Protein AF-A0A7S3A8X0-F1 (afdb_monomer)

Nearest PDB structures (foldseek):
  5ta0-assembly2_B  TM=8.058E-01  e=1.187E-09  Bacteroides uniformis
  5ta0-assembly3_A  TM=7.937E-01  e=1.582E-09  Bacteroides uniformis
  5ta5-assembly3_B-2  TM=7.973E-01  e=7.467E-09  Bacteroides uniformis
  5ta5-assembly3_A  TM=8.006E-01  e=1.984E-08  Bacteroides uniformis
  4aw7-assembly1_A  TM=7.217E-01  e=7.411E-07  Phocaeicola plebeius

InterPro domains:
  IPR017853 Glycoside hydrolase superfamily [SSF51445] (141-270)

Secondary structure (DSSP, 8-state):
----------------------PPPP---SSS---BTTB-S--HHHHSEESB-S---GGGHHHHHIIIIIS--EEEEES--GGG-TT-S--HHHHHHHHHHHHHHHHHHT--HHHHHHEEEEEEEEEEGGG-----S-HHHHHHHHHHHHHHHHHS--SSSSSPPPSEEEEEESTTTSGGGT-SSTT--HHHHHHHHHHHHHHHHHHHHHH-TTSEEEEEEEE---TTHHHHHHHIIIIIHHHHHHHHHS--SEEEEE--S--HHHHHHHHHHHHHHHHHH-

Radius of gyration: 27.76 Å; Cα contacts (8 Å, |Δi|>4): 442; chains: 1; bounding box: 112×49×67 Å

Mean predicted aligned error: 8.07 Å

Structure (mmCIF, N/CA/C/O backbone):
data_AF-A0A7S3A8X0-F1
#
_entry.id   AF-A0A7S3A8X0-F1
#
loop_
_atom_site.group_PDB
_atom_site.id
_atom_site.type_symbol
_atom_site.label_atom_id
_atom_site.label_alt_id
_atom_site.label_comp_id
_atom_site.label_asym_id
_atom_site.label_entity_id
_atom_site.label_seq_id
_atom_site.pdbx_PDB_ins_code
_atom_site.Cartn_x
_atom_site.Cartn_y
_atom_site.Cartn_z
_atom_site.occupancy
_atom_site.B_iso_or_equiv
_atom_site.auth_seq_id
_atom_site.auth_comp_id
_atom_site.auth_asym_id
_atom_site.auth_atom_id
_atom_site.pdbx_PDB_model_num
ATOM 1 N N . MET A 1 1 ? 87.754 32.585 -45.359 1.00 44.81 1 MET A N 1
ATOM 2 C CA . MET A 1 1 ? 86.359 33.071 -45.408 1.00 44.81 1 MET A CA 1
ATOM 3 C C . MET A 1 1 ? 85.448 31.856 -45.415 1.00 44.81 1 MET A C 1
ATOM 5 O O . MET A 1 1 ? 85.282 31.233 -46.450 1.00 44.81 1 MET A O 1
ATOM 9 N N . SER A 1 2 ? 84.952 31.467 -44.244 1.00 38.94 2 SER A N 1
ATOM 10 C CA . SER A 1 2 ? 84.063 30.319 -44.049 1.00 38.94 2 SER A CA 1
ATOM 11 C C . SER A 1 2 ? 82.891 30.788 -43.194 1.00 38.94 2 SER A C 1
ATOM 13 O O . SER A 1 2 ? 83.066 31.095 -42.017 1.00 38.94 2 SER A O 1
ATOM 15 N N . TRP A 1 3 ? 81.722 30.905 -43.814 1.00 43.28 3 TRP A N 1
ATOM 16 C CA . TRP A 1 3 ? 80.446 31.150 -43.152 1.00 43.28 3 TRP A CA 1
ATOM 17 C C . TRP A 1 3 ? 79.768 29.790 -42.973 1.00 43.28 3 TRP A C 1
ATOM 19 O O . TRP A 1 3 ? 79.384 29.163 -43.957 1.00 43.28 3 TRP A O 1
ATOM 29 N N . LEU A 1 4 ? 79.650 29.319 -41.733 1.00 41.84 4 LEU A N 1
ATOM 30 C CA . LEU A 1 4 ? 78.795 28.189 -41.374 1.00 41.84 4 LEU A CA 1
ATOM 31 C C . LEU A 1 4 ? 77.737 28.718 -40.410 1.00 41.84 4 LEU A C 1
ATOM 33 O O . LEU A 1 4 ? 78.033 29.083 -39.274 1.00 41.84 4 LEU A O 1
ATOM 37 N N . GLY A 1 5 ? 76.516 28.832 -40.931 1.00 41.44 5 GLY A N 1
ATOM 38 C CA . GLY A 1 5 ? 75.337 29.262 -40.196 1.00 41.44 5 GLY A CA 1
ATOM 39 C C . GLY A 1 5 ? 74.914 28.207 -39.180 1.00 41.44 5 GLY A C 1
ATOM 40 O O . GLY A 1 5 ? 74.716 27.042 -39.521 1.00 41.44 5 GLY A O 1
ATOM 41 N N . SER A 1 6 ? 74.765 28.644 -37.934 1.00 47.22 6 SER A N 1
ATOM 42 C CA . SER A 1 6 ? 74.220 27.850 -36.841 1.00 47.22 6 SER A CA 1
ATOM 43 C C . SER A 1 6 ? 72.694 27.930 -36.898 1.00 47.22 6 SER A C 1
ATOM 45 O O . SER A 1 6 ? 72.114 28.986 -36.648 1.00 47.22 6 SER A O 1
ATOM 47 N N . TRP A 1 7 ? 72.039 26.835 -37.282 1.00 44.19 7 TRP A N 1
ATOM 48 C CA . TRP A 1 7 ? 70.584 26.710 -37.219 1.00 44.19 7 TRP A CA 1
ATOM 49 C C . TRP A 1 7 ? 70.197 26.207 -35.827 1.00 44.19 7 TRP A C 1
ATOM 51 O O . TRP A 1 7 ? 70.370 25.034 -35.505 1.00 44.19 7 TRP A O 1
ATOM 61 N N . CYS A 1 8 ? 69.670 27.108 -34.995 1.00 45.59 8 CYS A N 1
ATOM 62 C CA . CYS A 1 8 ? 68.969 26.757 -33.764 1.00 45.59 8 CYS A CA 1
ATOM 63 C C . CYS A 1 8 ? 67.689 25.986 -34.110 1.00 45.59 8 CYS A C 1
ATOM 65 O O . CYS A 1 8 ? 66.669 26.584 -34.452 1.00 45.59 8 CYS A O 1
ATOM 67 N N . ALA A 1 9 ? 67.723 24.660 -33.999 1.00 47.12 9 ALA A N 1
ATOM 68 C CA . ALA A 1 9 ? 66.512 23.854 -33.960 1.00 47.12 9 ALA A CA 1
ATOM 69 C C . ALA A 1 9 ? 65.888 23.976 -32.560 1.00 47.12 9 ALA A C 1
ATOM 71 O O . ALA A 1 9 ? 66.275 23.277 -31.625 1.00 47.12 9 ALA A O 1
ATOM 72 N N . LEU A 1 10 ? 64.928 24.894 -32.409 1.00 45.38 10 LEU A N 1
ATOM 73 C CA . LEU A 1 10 ? 63.999 24.879 -31.281 1.00 45.38 10 LEU A CA 1
ATOM 74 C C . LEU A 1 10 ? 63.117 23.629 -31.422 1.00 45.38 10 LEU A C 1
ATOM 76 O O . LEU A 1 10 ? 62.173 23.603 -32.210 1.00 45.38 10 LEU A O 1
ATOM 80 N N . ALA A 1 11 ? 63.431 22.582 -30.665 1.00 46.03 11 ALA A N 1
ATOM 81 C CA . ALA A 1 11 ? 62.518 21.470 -30.459 1.00 46.03 11 ALA A CA 1
ATOM 82 C C . ALA A 1 11 ? 61.367 21.961 -29.568 1.00 46.03 11 ALA A C 1
ATOM 84 O O . ALA A 1 11 ? 61.492 22.029 -28.345 1.00 46.03 11 ALA A O 1
ATOM 85 N N . ILE A 1 12 ? 60.249 22.346 -30.186 1.00 50.16 12 ILE A N 1
ATOM 86 C CA . ILE A 1 12 ? 58.984 22.546 -29.478 1.00 50.16 12 ILE A CA 1
ATOM 87 C C . ILE A 1 12 ? 58.537 21.162 -29.009 1.00 50.16 12 ILE A C 1
ATOM 89 O O . ILE A 1 12 ? 58.001 20.365 -29.779 1.00 50.16 12 ILE A O 1
ATOM 93 N N . LEU A 1 13 ? 58.807 20.861 -27.740 1.00 46.75 13 LEU A N 1
ATOM 94 C CA . LEU A 1 13 ? 58.251 19.707 -27.054 1.00 46.75 13 LEU A CA 1
ATOM 95 C C . LEU A 1 13 ? 56.750 19.978 -26.874 1.00 46.75 13 LEU A C 1
ATOM 97 O O . LEU A 1 13 ? 56.324 20.606 -25.906 1.00 46.75 13 LEU A O 1
ATOM 101 N N . ALA A 1 14 ? 55.944 19.565 -27.850 1.00 51.47 14 ALA A N 1
ATOM 102 C CA . ALA A 1 14 ? 54.502 19.506 -27.692 1.00 51.47 14 ALA A CA 1
ATOM 103 C C . ALA A 1 14 ? 54.202 18.427 -26.644 1.00 51.47 14 ALA A C 1
ATOM 105 O O . ALA A 1 14 ? 54.122 17.238 -26.953 1.00 51.47 14 ALA A O 1
ATOM 106 N N . VAL A 1 15 ? 54.080 18.841 -25.383 1.00 48.81 15 VAL A N 1
ATOM 107 C CA . VAL A 1 15 ? 53.452 18.031 -24.342 1.00 48.81 15 VAL A CA 1
ATOM 108 C C . VAL A 1 15 ? 51.990 17.899 -24.748 1.00 48.81 15 VAL A C 1
ATOM 110 O O . VAL A 1 15 ? 51.162 18.763 -24.465 1.00 48.81 15 VAL A O 1
ATOM 113 N N . VAL A 1 16 ? 51.680 16.830 -25.476 1.00 52.09 16 VAL A N 1
ATOM 114 C CA . VAL A 1 16 ? 50.308 16.366 -25.637 1.00 52.09 16 VAL A CA 1
ATOM 115 C C . VAL A 1 16 ? 49.881 15.895 -24.252 1.00 52.09 16 VAL A C 1
ATOM 117 O O . VAL A 1 16 ? 50.188 14.781 -23.832 1.00 52.09 16 VAL A O 1
ATOM 120 N N . LEU A 1 17 ? 49.217 16.780 -23.510 1.00 47.97 17 LEU A N 1
ATOM 121 C CA . LEU A 1 17 ? 48.381 16.401 -22.382 1.00 47.97 17 LEU A CA 1
ATOM 122 C C . LEU A 1 17 ? 47.265 15.517 -22.943 1.00 47.97 17 LEU A C 1
ATOM 124 O O . LEU A 1 17 ? 46.214 15.998 -23.360 1.00 47.97 17 LEU A O 1
ATOM 128 N N . ILE A 1 18 ? 47.522 14.211 -22.992 1.00 51.44 18 ILE A N 1
ATOM 129 C CA . ILE A 1 18 ? 46.473 13.210 -23.114 1.00 51.44 18 ILE A CA 1
ATOM 130 C C . ILE A 1 18 ? 45.711 13.285 -21.794 1.00 51.44 18 ILE A C 1
ATOM 132 O O . ILE A 1 18 ? 46.082 12.659 -20.803 1.00 51.44 18 ILE A O 1
ATOM 136 N N . THR A 1 19 ? 44.665 14.103 -21.751 1.00 54.31 19 THR A N 1
ATOM 137 C CA . THR A 1 19 ? 43.629 13.951 -20.739 1.00 54.31 19 THR A CA 1
ATOM 138 C C . THR A 1 19 ? 42.965 12.613 -21.027 1.00 54.31 19 THR A C 1
ATOM 140 O O . THR A 1 19 ? 42.121 12.517 -21.919 1.00 54.31 19 THR A O 1
ATOM 143 N N . ALA A 1 20 ? 43.389 11.557 -20.333 1.00 59.12 20 ALA A N 1
ATOM 144 C CA . ALA A 1 20 ? 42.599 10.343 -20.262 1.00 59.12 20 ALA A CA 1
ATOM 145 C C . ALA A 1 20 ? 41.231 10.759 -19.708 1.00 59.12 20 ALA A C 1
ATOM 147 O O . ALA A 1 20 ? 41.117 11.132 -18.542 1.00 59.12 20 ALA A O 1
ATOM 148 N N . SER A 1 21 ? 40.196 10.777 -20.550 1.00 63.28 21 SER A N 1
ATOM 149 C CA . SER A 1 21 ? 38.852 10.660 -20.008 1.00 63.28 21 SER A CA 1
ATOM 150 C C . SER A 1 21 ? 38.804 9.256 -19.424 1.00 63.28 21 SER A C 1
ATOM 152 O O . SER A 1 21 ? 38.922 8.297 -20.191 1.00 63.28 21 SER A O 1
ATOM 154 N N . ASP A 1 22 ? 38.683 9.124 -18.105 1.00 69.00 22 ASP A N 1
ATOM 155 C CA . ASP A 1 22 ? 38.291 7.862 -17.479 1.00 69.00 22 ASP A CA 1
ATOM 156 C C . ASP A 1 22 ? 36.893 7.516 -18.005 1.00 69.00 22 ASP A C 1
ATOM 158 O O . ASP A 1 22 ? 35.862 7.895 -17.450 1.00 69.00 22 ASP A O 1
ATOM 162 N N . GLY A 1 23 ? 36.856 6.901 -19.186 1.00 78.62 23 GLY A N 1
ATOM 163 C CA . GLY A 1 23 ? 35.628 6.523 -19.852 1.00 78.62 23 GLY A CA 1
ATOM 164 C C . GLY A 1 23 ? 34.960 5.433 -19.032 1.00 78.62 23 GLY A C 1
ATOM 165 O O . GLY A 1 23 ? 35.587 4.430 -18.692 1.00 7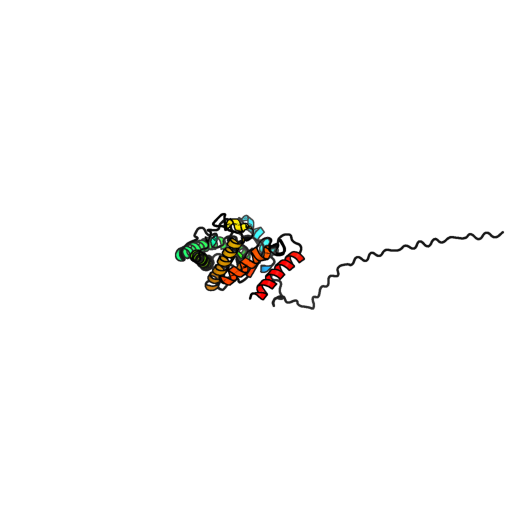8.62 23 GLY A O 1
ATOM 166 N N . ALA A 1 24 ? 33.680 5.612 -18.721 1.00 86.31 24 ALA A N 1
ATOM 167 C CA . ALA A 1 24 ? 32.899 4.556 -18.100 1.00 86.31 24 ALA A CA 1
ATOM 168 C C . ALA A 1 24 ? 32.850 3.342 -19.043 1.00 86.31 24 ALA A C 1
ATOM 170 O O . ALA A 1 24 ? 32.395 3.451 -20.183 1.00 86.31 24 ALA A O 1
ATOM 171 N N . SER A 1 25 ? 33.311 2.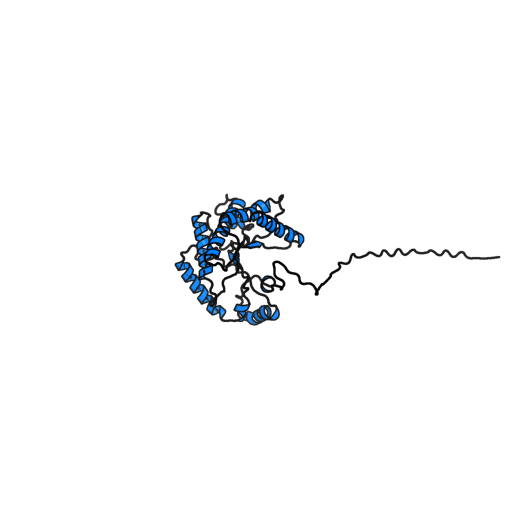177 -18.580 1.00 89.50 25 SER A N 1
ATOM 172 C CA . SER A 1 25 ? 33.169 0.932 -19.335 1.00 89.50 25 SER A CA 1
ATOM 173 C C . SER A 1 25 ? 31.846 0.259 -18.979 1.00 89.50 25 SER A C 1
ATOM 175 O O . SER A 1 25 ? 31.636 -0.107 -17.822 1.00 89.50 25 SER A O 1
ATOM 177 N N . VAL A 1 26 ? 30.981 0.043 -19.968 1.00 92.44 26 VAL A N 1
ATOM 178 C CA . VAL A 1 26 ? 29.768 -0.774 -19.824 1.00 92.44 26 VAL A CA 1
ATOM 179 C C . VAL A 1 26 ? 30.057 -2.166 -20.377 1.00 92.44 26 VAL A C 1
ATOM 181 O O . VAL A 1 26 ? 30.508 -2.303 -21.513 1.00 92.44 26 VAL A O 1
ATOM 184 N N . LYS A 1 27 ? 29.809 -3.203 -19.572 1.00 94.44 27 LYS A N 1
ATOM 185 C CA . LYS A 1 27 ? 29.947 -4.608 -19.975 1.00 94.44 27 LYS A CA 1
ATOM 186 C C . LYS A 1 27 ? 28.573 -5.266 -19.960 1.00 94.44 27 LYS A C 1
ATOM 188 O O . LYS A 1 27 ? 27.878 -5.193 -18.952 1.00 94.44 27 LYS A O 1
ATOM 193 N N . LEU A 1 28 ? 28.207 -5.905 -21.068 1.00 95.38 28 LEU A N 1
ATOM 194 C CA . LEU A 1 28 ? 26.986 -6.697 -21.197 1.00 95.38 28 LEU A CA 1
ATOM 195 C C . LEU A 1 28 ? 27.387 -8.164 -21.346 1.00 95.38 28 LEU A C 1
ATOM 197 O O . LEU A 1 28 ? 28.128 -8.505 -22.266 1.00 95.38 28 LEU A O 1
ATOM 201 N N . ASP A 1 29 ? 26.916 -9.010 -20.435 1.00 95.44 29 ASP A N 1
ATOM 202 C CA . ASP A 1 29 ? 27.127 -10.455 -20.484 1.00 95.44 29 ASP A CA 1
ATOM 203 C C . ASP A 1 29 ? 25.786 -11.159 -20.707 1.00 95.44 29 ASP A C 1
ATOM 205 O O . ASP A 1 29 ? 24.944 -11.212 -19.814 1.00 95.44 29 ASP A O 1
ATOM 209 N N . PHE A 1 30 ? 25.598 -11.687 -21.917 1.00 95.94 30 PHE A N 1
ATOM 210 C CA . PHE A 1 30 ? 24.407 -12.449 -22.303 1.00 95.94 30 PHE A CA 1
ATOM 211 C C . PHE A 1 30 ? 24.561 -13.963 -22.071 1.00 95.94 30 PHE A C 1
ATOM 213 O O . PHE A 1 30 ? 23.607 -14.708 -22.281 1.00 95.94 30 PHE A O 1
ATOM 220 N N . GLY A 1 31 ? 25.753 -14.431 -21.678 1.00 96.81 31 GLY A N 1
ATOM 221 C CA . GLY A 1 31 ? 26.010 -15.834 -21.344 1.00 96.81 31 GLY A CA 1
ATOM 222 C C . GLY A 1 31 ? 25.628 -16.187 -19.905 1.00 96.81 31 GLY A C 1
ATOM 223 O O . GLY A 1 31 ? 25.419 -17.359 -19.592 1.00 96.81 31 GLY A O 1
ATOM 224 N N . SER A 1 32 ? 25.497 -15.176 -19.045 1.00 96.12 32 SER A N 1
ATOM 225 C CA . SER A 1 32 ? 25.094 -15.318 -17.645 1.00 96.12 32 SER A CA 1
ATOM 226 C C . SER A 1 32 ? 23.616 -14.979 -17.432 1.00 96.12 32 SER A C 1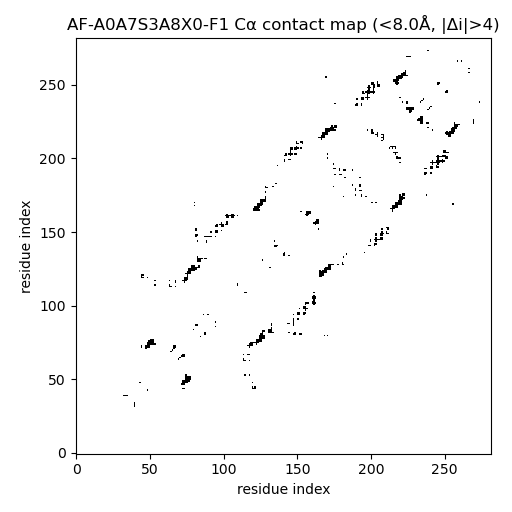
ATOM 228 O O . SER A 1 32 ? 23.046 -14.129 -18.110 1.00 96.12 32 SER A O 1
ATOM 230 N N . THR A 1 33 ? 22.981 -15.625 -16.448 1.00 94.94 33 THR A N 1
ATOM 231 C CA . THR A 1 33 ? 21.617 -15.291 -15.997 1.00 94.94 33 THR A CA 1
ATOM 232 C C . THR A 1 33 ? 21.664 -14.723 -14.583 1.00 94.94 33 THR A C 1
ATOM 234 O O . THR A 1 33 ? 22.179 -15.374 -13.675 1.00 94.94 33 THR A O 1
ATOM 237 N N . LEU A 1 34 ? 21.100 -13.530 -14.385 1.00 94.44 34 LEU A N 1
ATOM 238 C CA . LEU A 1 34 ? 20.941 -12.918 -13.067 1.00 94.44 34 LEU A CA 1
ATOM 239 C C . LEU A 1 34 ? 19.609 -13.348 -12.442 1.00 94.44 34 LEU A C 1
ATOM 241 O O . LEU A 1 34 ? 18.562 -13.253 -13.080 1.00 94.44 34 LEU A O 1
ATOM 245 N N . TYR A 1 35 ? 19.653 -13.779 -11.182 1.00 95.56 35 TYR A N 1
ATOM 246 C CA . TYR A 1 35 ? 18.466 -14.025 -10.367 1.00 95.56 35 TYR A CA 1
ATOM 247 C C . TYR A 1 35 ? 18.404 -13.002 -9.235 1.00 95.56 35 TYR A C 1
ATOM 249 O O . TYR A 1 35 ? 19.384 -12.800 -8.519 1.00 95.56 35 TYR A O 1
ATOM 257 N N . THR A 1 36 ? 17.235 -12.408 -9.025 1.00 92.69 36 THR A N 1
ATOM 258 C CA . THR A 1 36 ? 16.953 -11.525 -7.889 1.00 92.69 36 THR A CA 1
ATOM 259 C C . THR A 1 36 ? 15.731 -12.064 -7.163 1.00 92.69 36 THR A C 1
ATOM 261 O O . THR A 1 36 ? 14.655 -12.171 -7.749 1.00 92.69 36 THR A O 1
ATOM 264 N N . ASN A 1 37 ? 15.892 -12.456 -5.896 1.00 86.62 37 ASN A N 1
ATOM 265 C CA . ASN A 1 37 ? 14.827 -13.069 -5.089 1.00 86.62 37 ASN A CA 1
ATOM 266 C C . ASN A 1 37 ? 14.142 -14.257 -5.791 1.00 86.62 37 ASN A C 1
ATOM 268 O O . ASN A 1 37 ? 12.919 -14.380 -5.801 1.00 86.62 37 ASN A O 1
ATOM 272 N N . GLY A 1 38 ? 14.940 -15.106 -6.448 1.00 92.56 38 GLY A N 1
ATOM 273 C CA . GLY A 1 38 ? 14.455 -16.274 -7.190 1.00 92.56 38 GLY A CA 1
ATOM 274 C C . GLY A 1 38 ? 13.756 -15.963 -8.519 1.00 92.56 38 GLY A C 1
ATOM 275 O O . GLY A 1 38 ? 13.383 -16.896 -9.227 1.00 92.56 38 GLY A O 1
ATOM 276 N N . LYS A 1 39 ? 13.602 -14.688 -8.901 1.00 91.75 39 LYS A N 1
ATOM 277 C CA . LYS A 1 39 ? 13.074 -14.278 -10.208 1.00 91.75 39 LYS A CA 1
ATOM 278 C C . LYS A 1 39 ? 14.215 -13.993 -11.183 1.00 91.75 39 LYS A C 1
ATOM 280 O O . LYS A 1 39 ? 15.209 -13.376 -10.807 1.00 91.75 39 LYS A O 1
ATOM 285 N N . ARG A 1 40 ? 14.045 -14.417 -12.435 1.00 94.38 40 ARG A N 1
ATOM 286 C CA . ARG A 1 40 ? 14.953 -14.093 -13.554 1.00 94.38 40 ARG A CA 1
ATOM 287 C C . ARG A 1 40 ? 14.315 -13.163 -14.588 1.00 94.38 40 ARG A C 1
ATOM 289 O O . ARG A 1 40 ? 15.016 -12.438 -15.281 1.00 94.38 40 ARG A O 1
ATOM 296 N N . ASP A 1 41 ? 12.991 -13.22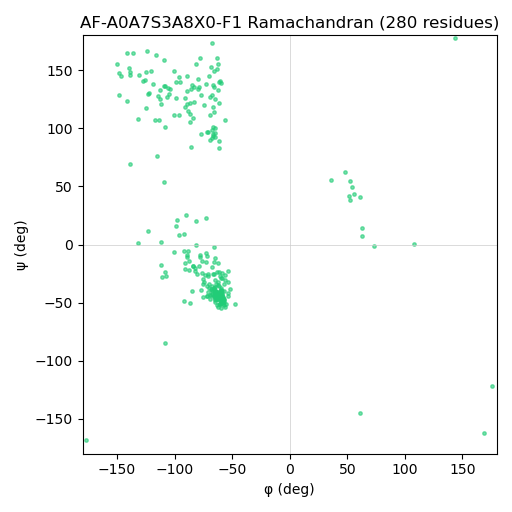8 -14.715 1.00 95.25 41 ASP A N 1
ATOM 297 C CA . ASP A 1 41 ? 12.257 -12.565 -15.786 1.00 95.25 41 ASP A CA 1
ATOM 298 C C . ASP A 1 41 ? 11.859 -11.145 -15.362 1.00 95.25 41 ASP A C 1
ATOM 300 O O . ASP A 1 41 ? 11.538 -10.890 -14.197 1.00 95.25 41 ASP A O 1
ATOM 304 N N . PHE A 1 42 ? 11.871 -10.218 -16.320 1.00 94.12 42 PHE A N 1
ATOM 305 C CA . PHE A 1 42 ? 11.427 -8.845 -16.102 1.00 94.12 42 PHE A CA 1
ATOM 306 C C . PHE A 1 42 ? 9.919 -8.803 -15.827 1.00 94.12 42 PHE A C 1
ATOM 308 O O . PHE A 1 42 ? 9.102 -9.167 -16.674 1.00 94.12 42 PHE A O 1
ATOM 315 N N . ASP A 1 43 ? 9.553 -8.323 -14.641 1.00 92.69 43 ASP A N 1
ATOM 316 C CA . ASP A 1 43 ? 8.166 -8.227 -14.195 1.00 92.69 43 ASP A CA 1
ATOM 317 C C . ASP A 1 43 ? 7.540 -6.912 -14.681 1.00 92.69 43 ASP A C 1
ATOM 319 O O . ASP A 1 43 ? 7.551 -5.883 -13.998 1.00 92.69 43 ASP A O 1
ATOM 323 N N . ARG A 1 44 ? 7.049 -6.934 -15.925 1.00 92.88 44 ARG A N 1
ATOM 324 C CA . ARG A 1 44 ? 6.508 -5.742 -16.586 1.00 92.88 44 ARG A CA 1
ATOM 325 C C . ARG A 1 44 ? 5.316 -5.155 -15.836 1.00 92.88 44 ARG A C 1
ATOM 327 O O . ARG A 1 44 ? 5.224 -3.942 -15.724 1.00 92.88 44 ARG A O 1
ATOM 334 N N . GLU A 1 45 ? 4.428 -5.990 -15.315 1.00 90.44 45 GLU A N 1
ATOM 335 C CA . GLU A 1 45 ? 3.222 -5.537 -14.618 1.00 90.44 45 GLU A CA 1
ATOM 336 C C . GLU A 1 45 ? 3.564 -4.785 -13.320 1.00 90.44 45 GLU A C 1
ATOM 338 O O . GLU A 1 45 ? 2.958 -3.754 -13.008 1.00 90.44 45 GLU A O 1
ATOM 343 N N . ARG A 1 46 ? 4.615 -5.229 -12.621 1.00 90.94 46 ARG A N 1
ATOM 344 C CA . ARG A 1 46 ? 5.134 -4.569 -11.418 1.00 90.94 46 ARG A CA 1
ATOM 345 C C . ARG A 1 46 ? 5.917 -3.281 -11.691 1.00 90.94 46 ARG A C 1
ATOM 347 O O . ARG A 1 46 ? 5.908 -2.392 -10.843 1.00 90.94 46 ARG A O 1
ATOM 354 N N . LEU A 1 47 ? 6.622 -3.184 -12.821 1.00 92.94 47 LEU A N 1
ATOM 355 C CA . LEU A 1 47 ? 7.580 -2.094 -13.087 1.00 92.94 47 LEU A CA 1
ATOM 356 C C . LEU A 1 47 ? 7.117 -1.076 -14.138 1.00 92.94 47 LEU A C 1
ATOM 358 O O . LEU A 1 47 ? 7.584 0.059 -14.135 1.00 92.94 47 LEU A O 1
ATOM 362 N N . VAL A 1 48 ? 6.215 -1.463 -15.038 1.00 94.00 48 VAL A N 1
ATOM 363 C CA . VAL A 1 48 ? 5.693 -0.631 -16.129 1.00 94.00 48 VAL A CA 1
ATOM 364 C C . VAL A 1 48 ? 4.206 -0.399 -15.889 1.00 94.00 48 VAL A C 1
ATOM 366 O O . VAL A 1 48 ? 3.329 -1.009 -16.503 1.00 94.00 48 VAL A O 1
ATOM 369 N N . ASN A 1 49 ? 3.924 0.487 -14.941 1.00 91.94 49 ASN A N 1
ATOM 370 C CA . ASN A 1 49 ? 2.571 0.873 -14.575 1.00 91.94 49 ASN A CA 1
ATOM 371 C C . ASN A 1 49 ? 2.440 2.388 -14.398 1.00 91.94 49 ASN A C 1
ATOM 373 O O . ASN A 1 49 ? 3.423 3.125 -14.322 1.00 91.94 49 ASN A O 1
ATOM 377 N N . ALA A 1 50 ? 1.193 2.840 -14.373 1.00 90.00 50 ALA A N 1
ATOM 378 C CA . ALA A 1 50 ? 0.799 4.213 -14.150 1.00 90.00 50 ALA A CA 1
ATOM 379 C C . ALA A 1 50 ? -0.102 4.319 -12.913 1.00 90.00 50 ALA A C 1
ATOM 381 O O . ALA A 1 50 ? -0.878 3.416 -12.575 1.00 90.00 50 ALA A O 1
ATOM 382 N N . HIS A 1 51 ? -0.008 5.469 -12.248 1.00 89.31 51 HIS A N 1
ATOM 383 C CA . HIS A 1 51 ? -0.948 5.860 -11.204 1.00 89.31 51 HIS A CA 1
ATOM 384 C C . HIS A 1 51 ? -2.253 6.336 -11.849 1.00 89.31 51 HIS A C 1
ATOM 386 O O . HIS A 1 51 ? -2.223 7.187 -12.737 1.00 89.31 51 HIS A O 1
ATOM 392 N N . GLY A 1 52 ? -3.383 5.788 -11.407 1.00 79.81 52 GLY A N 1
ATOM 393 C CA . GLY A 1 52 ? -4.707 6.177 -11.879 1.00 79.81 52 GLY A CA 1
ATOM 394 C C . GLY A 1 52 ? -5.675 5.004 -11.977 1.00 79.81 52 GLY A C 1
ATOM 395 O O . GLY A 1 52 ? -5.316 3.846 -11.751 1.00 79.81 52 GLY A O 1
ATOM 396 N N . ASP A 1 53 ? -6.907 5.335 -12.351 1.00 69.62 53 ASP A N 1
ATOM 397 C CA . ASP A 1 53 ? -7.930 4.401 -12.796 1.00 69.62 53 ASP A CA 1
ATOM 398 C C . ASP A 1 53 ? -8.302 4.680 -14.266 1.00 69.62 53 ASP A C 1
ATOM 400 O O . ASP A 1 53 ? -7.973 5.715 -14.843 1.00 69.62 53 ASP A O 1
ATOM 404 N N . PHE A 1 54 ? -8.948 3.720 -14.924 1.00 69.00 54 PHE A N 1
ATOM 405 C CA . PHE A 1 54 ? -9.286 3.794 -16.354 1.00 69.00 54 PHE A CA 1
ATOM 406 C C . PHE A 1 54 ? -10.660 4.442 -16.599 1.00 69.00 54 PHE A C 1
ATOM 408 O O . PHE A 1 54 ? -11.283 4.192 -17.631 1.00 69.00 54 PHE A O 1
ATOM 415 N N . GLN A 1 55 ? -11.152 5.291 -15.687 1.00 65.00 55 GLN A N 1
ATOM 416 C CA . GLN A 1 55 ? -12.475 5.930 -15.802 1.00 65.00 55 GLN A CA 1
ATOM 417 C C . GLN A 1 55 ? -12.547 7.043 -16.874 1.00 65.00 55 GLN A C 1
ATOM 419 O O . GLN A 1 55 ? -13.415 7.913 -16.833 1.00 65.00 55 GLN A O 1
ATOM 424 N N . ALA A 1 56 ? -11.659 7.031 -17.871 1.00 54.97 56 ALA A N 1
ATOM 425 C CA . ALA A 1 56 ? -11.639 8.027 -18.934 1.00 54.97 56 ALA A CA 1
ATOM 426 C C . ALA A 1 56 ? -12.854 7.888 -19.893 1.00 54.97 56 ALA A C 1
ATOM 428 O O . ALA A 1 56 ? -13.309 6.769 -20.167 1.00 54.97 56 ALA A O 1
ATOM 429 N N . PRO A 1 57 ? -13.385 9.011 -20.426 1.00 55.00 57 PRO A N 1
ATOM 430 C CA . PRO A 1 57 ? -14.559 9.033 -21.310 1.00 55.00 57 PRO A CA 1
ATOM 431 C C . PRO A 1 57 ? -14.324 8.279 -22.632 1.00 55.00 57 PRO A C 1
ATOM 433 O O . PRO A 1 57 ? -13.190 8.060 -23.026 1.00 55.00 57 PRO A O 1
ATOM 436 N N . ALA A 1 58 ? -15.391 7.884 -23.341 1.00 52.03 58 ALA A N 1
ATOM 437 C CA . ALA A 1 58 ? -15.388 6.935 -24.474 1.00 52.03 58 ALA A CA 1
ATOM 438 C C . ALA A 1 58 ? -14.415 7.232 -25.645 1.00 52.03 58 ALA A C 1
ATOM 440 O O . ALA A 1 58 ? -13.983 6.315 -26.342 1.00 52.03 58 ALA A O 1
ATOM 441 N N . ASN A 1 59 ? -13.995 8.485 -25.827 1.00 50.97 59 ASN A N 1
ATOM 442 C CA . ASN A 1 59 ? -12.893 8.907 -26.706 1.00 50.97 59 ASN A CA 1
ATOM 443 C C . ASN A 1 59 ? -11.505 8.396 -26.248 1.00 50.97 59 ASN A C 1
ATOM 445 O O . ASN A 1 59 ? -10.510 8.577 -26.946 1.00 50.97 59 ASN A O 1
ATOM 449 N N . ALA A 1 60 ? -11.448 7.696 -25.117 1.00 70.31 60 ALA A N 1
ATOM 450 C CA . ALA A 1 60 ? -10.292 7.003 -24.585 1.00 70.31 60 ALA A CA 1
ATOM 451 C C . ALA A 1 60 ? -10.007 5.662 -25.263 1.00 70.31 60 ALA A C 1
ATOM 453 O O . ALA A 1 60 ? -8.947 5.124 -25.000 1.00 70.31 60 ALA A O 1
ATOM 454 N N . ARG A 1 61 ? -10.872 5.085 -26.115 1.00 79.56 61 ARG A N 1
ATOM 455 C CA . ARG A 1 61 ? -10.616 3.717 -26.614 1.00 79.56 61 ARG A CA 1
ATOM 456 C C . ARG A 1 61 ? -9.300 3.572 -27.380 1.00 79.56 61 ARG A C 1
ATOM 458 O O . ARG A 1 61 ? -8.512 2.711 -27.019 1.00 79.56 61 ARG A O 1
ATOM 465 N N . ALA A 1 62 ? -9.029 4.442 -28.352 1.00 84.19 62 ALA A N 1
ATOM 466 C CA . ALA A 1 62 ? -7.756 4.418 -29.080 1.00 84.19 62 ALA A CA 1
ATOM 467 C C . ALA A 1 62 ? -6.556 4.673 -28.149 1.00 84.19 62 ALA A C 1
ATOM 469 O O . ALA A 1 62 ? -5.505 4.063 -28.298 1.00 84.19 62 ALA A O 1
ATOM 470 N N . LEU A 1 63 ? -6.726 5.535 -27.140 1.00 83.81 63 LEU A N 1
ATOM 471 C CA . LEU A 1 63 ? -5.707 5.766 -26.117 1.00 83.81 63 LEU A CA 1
ATOM 472 C C . LEU A 1 63 ? -5.507 4.534 -25.217 1.00 83.81 63 LEU A C 1
ATOM 474 O O . LEU A 1 63 ? -4.378 4.213 -24.874 1.00 83.81 63 LEU A O 1
ATOM 478 N N . MET A 1 64 ? -6.578 3.831 -24.848 1.00 82.69 64 MET A N 1
ATOM 479 C CA . MET A 1 64 ? -6.538 2.594 -24.066 1.00 82.69 64 MET A CA 1
ATOM 480 C C . MET A 1 64 ? -5.856 1.480 -24.864 1.00 82.69 64 MET A C 1
ATOM 482 O O . MET A 1 64 ? -4.996 0.797 -24.321 1.00 82.69 64 MET A O 1
ATOM 486 N N . GLU A 1 65 ? -6.184 1.336 -26.149 1.00 87.38 65 GLU A N 1
ATOM 487 C CA . GLU A 1 65 ? -5.517 0.406 -27.066 1.00 87.38 65 GLU A CA 1
ATOM 488 C C . GLU A 1 65 ? -4.026 0.741 -27.184 1.00 87.38 65 GLU A C 1
ATOM 490 O O . GLU A 1 65 ? -3.196 -0.133 -26.972 1.00 87.38 65 GLU A O 1
ATOM 495 N N . TYR A 1 66 ? -3.664 2.009 -27.384 1.00 88.94 66 TYR A N 1
ATOM 496 C CA . TYR A 1 66 ? -2.264 2.438 -27.410 1.00 88.94 66 TYR A CA 1
ATOM 497 C C . TYR A 1 66 ? -1.527 2.129 -26.093 1.00 88.94 66 TYR A C 1
ATOM 499 O O . TYR A 1 66 ? -0.447 1.544 -26.094 1.00 88.94 66 TYR A O 1
ATOM 507 N N . ILE A 1 67 ? -2.111 2.473 -24.942 1.00 87.56 67 ILE A N 1
ATOM 508 C CA . ILE A 1 67 ? -1.485 2.260 -23.628 1.00 87.56 67 ILE A CA 1
ATOM 509 C C . ILE A 1 67 ? -1.308 0.763 -23.321 1.00 87.56 67 ILE A C 1
ATOM 511 O O . ILE A 1 67 ? -0.274 0.366 -22.785 1.00 87.56 67 ILE A O 1
ATOM 515 N N . VAL A 1 68 ? -2.295 -0.071 -23.647 1.00 85.75 68 VAL A N 1
ATOM 516 C CA . VAL A 1 68 ? -2.280 -1.501 -23.300 1.00 85.75 68 VAL A CA 1
ATOM 517 C C . VAL A 1 68 ? -1.560 -2.336 -24.344 1.00 85.75 68 VAL A C 1
ATOM 519 O O . VAL A 1 68 ? -0.707 -3.141 -23.990 1.00 85.75 68 VAL A O 1
ATOM 522 N N . GLU A 1 69 ? -1.909 -2.181 -25.616 1.00 88.56 69 GLU A N 1
ATOM 523 C CA . GLU A 1 69 ? -1.442 -3.068 -26.684 1.00 88.56 69 GLU A CA 1
ATOM 524 C C . GLU A 1 69 ? -0.073 -2.643 -27.207 1.00 88.56 69 GLU A C 1
ATOM 526 O O . GLU A 1 69 ? 0.774 -3.495 -27.464 1.00 88.56 69 GLU A O 1
ATOM 531 N N . GLU A 1 70 ? 0.169 -1.335 -27.345 1.00 91.69 70 GLU A N 1
ATOM 532 C CA . GLU A 1 70 ? 1.443 -0.836 -27.874 1.00 91.69 70 GLU A CA 1
ATOM 533 C C . GLU A 1 70 ? 2.449 -0.568 -26.757 1.00 91.69 70 GLU A C 1
ATOM 535 O O . GLU A 1 70 ? 3.593 -1.024 -26.811 1.00 91.69 70 GLU A O 1
ATOM 540 N N . LEU A 1 71 ? 2.027 0.150 -25.713 1.00 92.44 71 LEU A N 1
ATOM 541 C CA . LEU A 1 71 ? 2.902 0.484 -24.597 1.00 92.44 71 LEU A CA 1
ATOM 542 C C . LEU A 1 71 ? 2.929 -0.579 -23.509 1.00 92.44 71 LEU A C 1
ATOM 544 O O . LEU A 1 71 ? 3.816 -0.492 -22.671 1.00 92.44 71 LEU A O 1
ATOM 548 N N . GLY A 1 72 ? 2.016 -1.552 -23.456 1.00 91.19 72 GLY A N 1
ATOM 549 C CA . GLY A 1 72 ? 2.007 -2.587 -22.413 1.00 91.19 72 GLY A CA 1
ATOM 550 C C . GLY A 1 72 ? 2.044 -2.034 -20.984 1.00 91.19 72 GLY A C 1
ATOM 551 O O . GLY A 1 72 ? 2.793 -2.569 -20.164 1.00 91.19 72 GLY A O 1
ATOM 552 N N . VAL A 1 73 ? 1.348 -0.926 -20.718 1.00 91.00 73 VAL A N 1
ATOM 553 C CA . VAL A 1 73 ? 1.289 -0.251 -19.411 1.00 91.00 73 VAL A CA 1
ATOM 554 C C . VAL A 1 73 ? 0.017 -0.658 -18.672 1.00 91.00 73 VAL A C 1
ATOM 556 O O . VAL A 1 73 ? -1.067 -0.709 -19.251 1.00 91.00 73 VAL A O 1
ATOM 559 N N . PHE A 1 74 ? 0.148 -0.878 -17.365 1.00 89.88 74 PHE A N 1
ATOM 560 C CA . PHE A 1 74 ? -0.962 -1.215 -16.471 1.00 89.88 74 PHE A CA 1
ATOM 561 C C . PHE A 1 74 ? -1.298 -0.060 -15.523 1.00 89.88 74 PHE A C 1
ATOM 563 O O . PHE A 1 74 ? -0.453 0.780 -15.231 1.00 89.88 74 PHE A O 1
ATOM 570 N N . PHE A 1 75 ? -2.510 -0.036 -14.979 1.00 89.50 75 PHE A N 1
ATOM 571 C CA . PHE A 1 75 ? -2.930 0.897 -13.933 1.00 89.50 75 PHE A CA 1
ATOM 572 C C . PHE A 1 75 ? -3.004 0.181 -12.592 1.00 89.50 75 PHE A C 1
ATOM 574 O O . PHE A 1 75 ? -3.594 -0.899 -12.481 1.00 89.50 75 PHE A O 1
ATOM 581 N N . GLY A 1 76 ? -2.374 0.775 -11.579 1.00 88.38 76 GLY A N 1
ATOM 582 C CA . GLY A 1 76 ? -2.016 0.042 -10.367 1.00 88.38 76 GLY A CA 1
ATOM 583 C C . GLY A 1 76 ? -2.384 0.701 -9.047 1.00 88.38 76 GLY A C 1
ATOM 584 O O . GLY A 1 76 ? -2.075 0.112 -8.021 1.00 88.38 76 GLY A O 1
ATOM 585 N N . ARG A 1 77 ? -3.019 1.880 -8.997 1.00 92.12 77 ARG A N 1
ATOM 586 C CA . ARG A 1 77 ? -3.321 2.513 -7.699 1.00 92.12 77 ARG A CA 1
ATOM 587 C C . ARG A 1 77 ? -4.600 3.341 -7.699 1.00 92.12 77 ARG A C 1
ATOM 589 O O . ARG A 1 77 ? -4.738 4.240 -8.521 1.00 92.12 77 ARG A O 1
ATOM 596 N N . SER A 1 78 ? -5.478 3.094 -6.726 1.00 89.69 78 SER A N 1
ATOM 597 C CA . SER A 1 78 ? -6.716 3.857 -6.502 1.00 89.69 78 SER A CA 1
ATOM 598 C C . SER A 1 78 ? -6.802 4.411 -5.079 1.00 89.69 78 SER A C 1
ATOM 600 O O . SER A 1 78 ? -6.327 3.794 -4.126 1.00 89.69 78 SER A O 1
ATOM 602 N N . ASN A 1 79 ? -7.452 5.567 -4.943 1.00 89.00 79 ASN A N 1
ATOM 603 C CA . ASN A 1 79 ? -7.585 6.324 -3.692 1.00 89.00 79 ASN A CA 1
ATOM 604 C C . ASN A 1 79 ? -8.923 6.078 -2.962 1.00 89.00 79 ASN A C 1
ATOM 606 O O . ASN A 1 79 ? -9.351 6.907 -2.160 1.00 89.00 79 ASN A O 1
ATOM 610 N N . ASP A 1 80 ? -9.574 4.955 -3.261 1.00 85.19 80 ASP A N 1
ATOM 611 C CA . ASP A 1 80 ? -10.902 4.587 -2.761 1.00 85.19 80 ASP A CA 1
ATOM 612 C C . ASP A 1 80 ? -10.808 3.428 -1.761 1.00 85.19 80 ASP A C 1
ATOM 614 O O . ASP A 1 80 ? -11.412 2.369 -1.935 1.00 85.19 80 ASP A O 1
ATOM 618 N N . GLY A 1 81 ? -9.978 3.609 -0.735 1.00 88.38 81 GLY A N 1
ATOM 619 C CA . GLY A 1 81 ? -9.848 2.661 0.364 1.00 88.38 81 GLY A CA 1
ATOM 620 C C . GLY A 1 81 ? -11.100 2.558 1.249 1.00 88.38 81 GLY A C 1
ATOM 621 O O . GLY A 1 81 ? -12.069 3.308 1.070 1.00 88.38 81 GLY A O 1
ATOM 622 N N . PRO A 1 82 ? -11.097 1.611 2.203 1.00 89.06 82 PRO A N 1
ATOM 623 C CA . PRO A 1 82 ? -12.230 1.357 3.085 1.00 89.06 82 PRO A CA 1
ATOM 624 C C . PRO A 1 82 ? -12.577 2.550 3.988 1.00 89.06 82 PRO A C 1
ATOM 626 O O . PRO A 1 82 ? -13.739 2.939 4.083 1.00 89.06 82 PRO A O 1
ATOM 629 N N . LEU A 1 83 ? -11.600 3.178 4.641 1.00 86.56 83 LEU A N 1
ATOM 630 C CA . LEU A 1 83 ? -11.863 4.285 5.572 1.00 86.56 83 LEU A CA 1
ATOM 631 C C . LEU A 1 83 ? -12.260 5.594 4.866 1.00 86.56 83 LEU A C 1
ATOM 633 O O . LEU A 1 83 ? -12.659 6.558 5.524 1.00 86.56 83 LEU A O 1
ATOM 637 N N . SER A 1 84 ? -12.165 5.615 3.537 1.00 84.19 84 SER A N 1
ATOM 638 C CA . SER A 1 84 ? -12.617 6.695 2.661 1.00 84.19 84 SER A CA 1
ATOM 639 C C . SER A 1 84 ? -14.081 6.543 2.225 1.00 84.19 84 SER A C 1
ATOM 641 O O . SER A 1 84 ? -14.605 7.425 1.545 1.00 84.19 84 SER A O 1
ATOM 643 N N . GLN A 1 85 ? -14.741 5.433 2.581 1.00 83.94 85 GLN A N 1
ATOM 644 C CA . GLN A 1 85 ? -16.133 5.174 2.216 1.00 83.94 85 GLN A CA 1
ATOM 645 C C . GLN A 1 85 ? -17.103 5.942 3.122 1.00 83.94 85 GLN A C 1
ATOM 647 O O . GLN A 1 85 ? -16.995 5.903 4.349 1.00 83.94 85 GLN A O 1
ATOM 652 N N . GLU A 1 86 ? -18.123 6.562 2.524 1.00 83.31 86 GLU A N 1
ATOM 653 C CA . GLU A 1 86 ? -19.170 7.304 3.251 1.00 83.31 86 GLU A CA 1
ATOM 654 C C . GLU A 1 86 ? -19.979 6.421 4.209 1.00 83.31 86 GLU A C 1
ATOM 656 O O . GLU A 1 86 ? -20.539 6.901 5.189 1.00 83.31 86 GLU A O 1
ATOM 661 N N . ILE A 1 87 ? -20.018 5.115 3.945 1.00 78.31 87 ILE A N 1
ATOM 662 C CA . ILE A 1 87 ? -20.739 4.139 4.764 1.00 78.31 87 ILE A CA 1
ATOM 663 C C . ILE A 1 87 ? -19.958 3.701 6.005 1.00 78.31 87 ILE A C 1
ATOM 665 O O . ILE A 1 87 ? -20.433 2.845 6.747 1.00 78.31 87 ILE A O 1
ATOM 669 N N . PHE A 1 88 ? -18.747 4.215 6.224 1.00 79.94 88 PHE A N 1
ATOM 670 C CA . PHE A 1 88 ? -17.994 3.934 7.438 1.00 79.94 88 PHE A CA 1
ATOM 671 C C . PHE A 1 88 ? -18.421 4.867 8.591 1.00 79.94 88 PHE A C 1
ATOM 673 O O . PHE A 1 88 ? -18.464 6.082 8.392 1.00 79.94 88 PHE A O 1
ATOM 680 N N . PRO A 1 89 ? -18.622 4.353 9.820 1.00 76.00 89 PRO A N 1
ATOM 681 C CA . PRO A 1 89 ? -18.692 2.938 10.186 1.00 76.00 89 PRO A CA 1
ATOM 682 C C . PRO A 1 89 ? -20.073 2.344 9.867 1.00 76.00 89 PRO A C 1
ATOM 684 O O . PRO A 1 89 ? -21.102 2.974 10.102 1.00 76.00 89 PRO A O 1
ATOM 687 N N . SER A 1 90 ? -20.113 1.093 9.409 1.00 80.25 90 SER A N 1
ATOM 688 C CA . SER A 1 90 ? -21.358 0.333 9.250 1.00 80.25 90 SER A CA 1
ATOM 689 C C . SER A 1 90 ? -21.177 -1.129 9.638 1.00 80.25 90 SER A C 1
ATOM 691 O O . SER A 1 90 ? -20.061 -1.615 9.817 1.00 80.25 90 SER A O 1
ATOM 693 N N . ASN A 1 91 ? -22.298 -1.823 9.828 1.00 90.38 91 ASN A N 1
ATOM 694 C CA . ASN A 1 91 ? -22.292 -3.260 10.076 1.00 90.38 91 ASN A CA 1
ATOM 695 C C . ASN A 1 91 ? -22.068 -4.050 8.775 1.00 90.38 91 ASN A C 1
ATOM 697 O O . ASN A 1 91 ? -22.351 -3.562 7.681 1.00 90.38 91 ASN A O 1
ATOM 701 N N . THR A 1 92 ? -21.647 -5.306 8.913 1.00 91.62 92 THR A N 1
ATOM 702 C CA . THR A 1 92 ? -21.359 -6.223 7.800 1.00 91.62 92 THR A CA 1
ATOM 703 C C . THR A 1 92 ? -22.497 -6.335 6.782 1.00 91.62 92 THR A C 1
ATOM 705 O O . THR A 1 92 ? -22.238 -6.382 5.584 1.00 91.62 92 THR A O 1
ATOM 708 N N . GLY A 1 93 ? -23.761 -6.332 7.222 1.00 94.19 93 GLY A N 1
ATOM 709 C CA . GLY A 1 93 ? -24.910 -6.435 6.315 1.00 94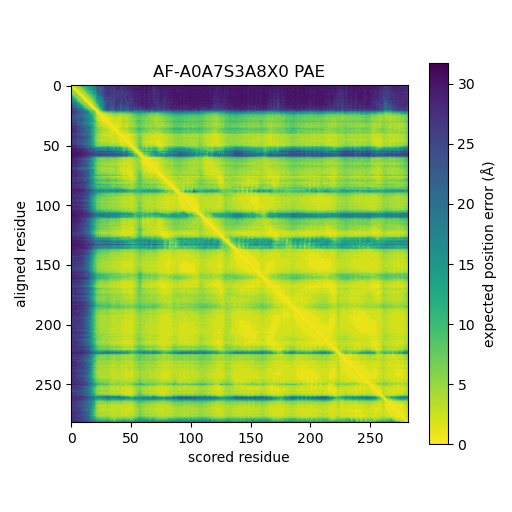.19 93 GLY A CA 1
ATOM 710 C C . GLY A 1 93 ? -25.037 -5.232 5.375 1.00 94.19 93 GLY A C 1
ATOM 711 O O . GLY A 1 93 ? -25.312 -5.394 4.186 1.00 94.19 93 GLY A O 1
ATOM 712 N N . GLN A 1 94 ? -24.779 -4.024 5.881 1.00 93.94 94 GLN A N 1
ATOM 713 C CA . GLN A 1 94 ? -24.737 -2.821 5.053 1.00 93.94 94 GLN A CA 1
ATOM 714 C C . GLN A 1 94 ? -23.525 -2.832 4.111 1.00 93.94 94 GLN A C 1
ATOM 716 O O . GLN A 1 94 ? -23.697 -2.550 2.927 1.00 93.94 94 GLN A O 1
ATOM 721 N N . VAL A 1 95 ? -22.334 -3.216 4.592 1.00 94.44 95 VAL A N 1
ATOM 722 C CA . VAL A 1 95 ? -21.127 -3.329 3.745 1.00 94.44 95 VAL A CA 1
ATOM 723 C C . VAL A 1 95 ? -21.352 -4.319 2.603 1.00 94.44 95 VAL A C 1
ATOM 725 O O . VAL A 1 95 ? -21.021 -4.019 1.460 1.00 94.44 95 VAL A O 1
ATOM 728 N N . GLN A 1 96 ? -21.979 -5.462 2.881 1.00 95.75 96 GLN A N 1
ATOM 729 C CA . GLN A 1 96 ? -22.321 -6.458 1.870 1.00 95.75 96 GLN A CA 1
ATOM 730 C C . GLN A 1 96 ? -23.298 -5.906 0.823 1.00 95.75 96 GLN A C 1
ATOM 732 O O . GLN A 1 96 ? -23.079 -6.076 -0.376 1.00 95.75 96 G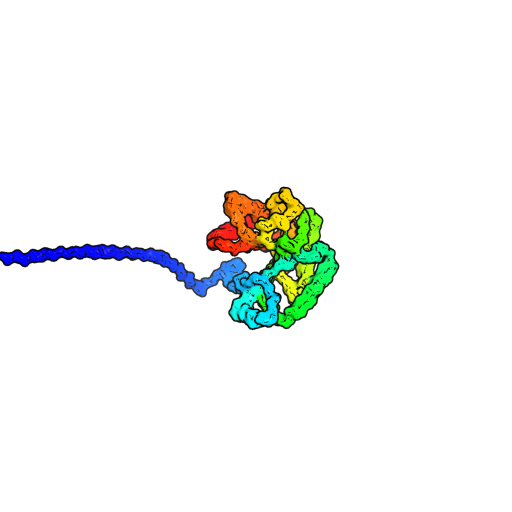LN A O 1
ATOM 737 N N . SER A 1 97 ? -24.366 -5.231 1.261 1.00 95.75 97 SER A N 1
ATOM 738 C CA . SER A 1 97 ? -25.352 -4.624 0.359 1.00 95.75 97 SER A CA 1
ATOM 739 C C . SER A 1 97 ? -24.714 -3.580 -0.564 1.00 95.75 97 SER A C 1
ATOM 741 O O . SER A 1 97 ? -24.959 -3.579 -1.768 1.00 95.75 97 SER A O 1
ATOM 743 N N . GLU A 1 98 ? -23.888 -2.689 -0.018 1.00 94.56 98 GLU A N 1
ATOM 744 C CA . GLU A 1 98 ? -23.215 -1.647 -0.802 1.00 94.56 98 GLU A CA 1
ATOM 745 C C . GLU A 1 98 ? -22.110 -2.213 -1.696 1.00 94.56 98 GLU A C 1
ATOM 747 O O . GLU A 1 98 ? -21.975 -1.793 -2.845 1.00 94.56 98 GLU A O 1
ATOM 752 N N . GLY A 1 99 ? -21.390 -3.232 -1.225 1.00 93.62 99 GLY A N 1
ATOM 753 C CA . GLY A 1 99 ? -20.427 -3.975 -2.030 1.00 93.62 99 GLY A CA 1
ATOM 754 C C . GLY A 1 99 ? -21.079 -4.613 -3.255 1.00 93.62 99 GLY A C 1
ATOM 755 O O . GLY A 1 99 ? -20.577 -4.454 -4.367 1.00 93.62 99 GLY A O 1
ATOM 756 N N . GLN A 1 100 ? -22.259 -5.223 -3.092 1.00 94.19 100 GLN A N 1
ATOM 757 C CA . GLN A 1 100 ? -22.999 -5.794 -4.218 1.00 94.19 100 GLN A CA 1
ATOM 758 C C . GLN A 1 100 ? -23.456 -4.721 -5.214 1.00 94.19 100 GLN A C 1
ATOM 760 O O . GLN A 1 100 ? -23.282 -4.903 -6.417 1.00 94.19 100 GLN A O 1
ATOM 765 N N . LYS A 1 101 ? -23.965 -3.575 -4.737 1.00 92.56 101 LYS A N 1
ATOM 766 C CA . LYS A 1 101 ? -24.310 -2.439 -5.613 1.00 92.56 101 LYS A CA 1
ATOM 767 C C . LYS A 1 101 ? -23.092 -1.924 -6.379 1.00 92.56 101 LYS A C 1
ATOM 769 O O . LYS A 1 101 ? -23.208 -1.601 -7.560 1.00 92.56 101 LYS A O 1
ATOM 774 N N . ASN A 1 102 ? -21.931 -1.852 -5.725 1.00 90.44 102 ASN A N 1
ATOM 775 C CA . ASN A 1 102 ? -20.682 -1.468 -6.370 1.00 90.44 102 ASN A CA 1
ATOM 776 C C . ASN A 1 102 ? -20.283 -2.480 -7.450 1.00 90.44 102 ASN A C 1
ATOM 778 O O .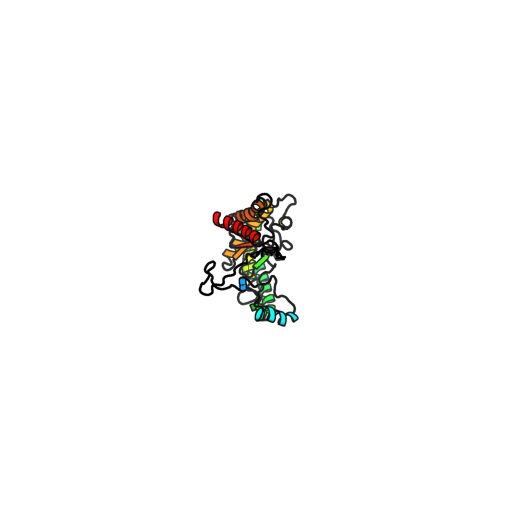 ASN A 1 102 ? -19.987 -2.073 -8.570 1.00 90.44 102 ASN A O 1
ATOM 782 N N . ILE A 1 103 ? -20.330 -3.781 -7.148 1.00 91.25 103 ILE A N 1
ATOM 783 C CA . ILE A 1 103 ? -20.062 -4.836 -8.131 1.00 91.25 103 ILE A CA 1
ATOM 784 C C . ILE A 1 103 ? -21.009 -4.691 -9.320 1.00 91.25 103 ILE A C 1
ATOM 786 O O . ILE A 1 103 ? -20.530 -4.637 -10.442 1.00 91.25 103 ILE A O 1
ATOM 790 N N . ASP A 1 104 ? -22.317 -4.553 -9.099 1.00 89.94 104 ASP A N 1
ATOM 791 C CA . ASP A 1 104 ? -23.311 -4.454 -10.175 1.00 89.94 104 ASP A CA 1
ATOM 792 C C . ASP A 1 104 ? -23.106 -3.207 -11.051 1.00 89.94 104 ASP A C 1
ATOM 794 O O . ASP A 1 104 ? -23.187 -3.286 -12.280 1.00 89.94 104 ASP A O 1
ATOM 798 N N . LYS A 1 105 ? -22.786 -2.063 -10.430 1.00 85.75 105 LYS A N 1
ATOM 799 C CA . LYS A 1 105 ? -22.453 -0.817 -11.135 1.00 85.75 105 LYS A CA 1
ATOM 800 C C . LYS A 1 105 ? -21.218 -1.005 -12.015 1.00 85.75 105 LYS A C 1
ATOM 802 O O . LYS A 1 105 ? -21.236 -0.678 -13.198 1.00 85.75 105 LYS A O 1
ATOM 807 N N . VAL A 1 106 ? -20.152 -1.542 -11.428 1.00 81.31 106 VAL A N 1
ATOM 808 C CA . VAL A 1 106 ? -18.863 -1.706 -12.097 1.00 81.31 106 VAL A CA 1
ATOM 809 C C . VAL A 1 106 ? -18.940 -2.776 -13.184 1.00 81.31 106 VAL A C 1
ATOM 811 O O . VAL A 1 106 ? -18.354 -2.581 -14.238 1.00 81.31 106 VAL A O 1
ATOM 814 N N . ASP A 1 107 ? -19.675 -3.870 -12.975 1.00 81.12 107 ASP A N 1
ATOM 815 C CA . ASP A 1 107 ? -19.858 -4.971 -13.935 1.00 81.12 107 ASP A CA 1
ATOM 816 C C . ASP A 1 107 ? -20.439 -4.468 -15.269 1.00 81.12 107 ASP A C 1
ATOM 818 O O . ASP A 1 107 ? -19.956 -4.828 -16.344 1.00 81.12 107 ASP A O 1
ATOM 822 N N . CYS A 1 108 ? -21.394 -3.533 -15.205 1.00 64.25 108 CYS A N 1
ATOM 823 C CA . CYS A 1 108 ? -21.931 -2.852 -16.385 1.00 64.25 108 CYS A CA 1
ATOM 824 C C . CYS A 1 108 ? -20.861 -2.012 -17.108 1.00 64.25 108 CYS A C 1
ATOM 826 O O . CYS A 1 108 ? -20.732 -2.090 -18.331 1.00 64.25 108 CYS A O 1
ATOM 828 N N . ASP A 1 109 ? -20.040 -1.268 -16.361 1.00 64.88 109 ASP A N 1
ATOM 829 C CA . ASP A 1 109 ? -18.936 -0.456 -16.901 1.00 64.88 109 ASP A CA 1
ATOM 830 C C . ASP A 1 109 ? -17.736 -1.303 -17.394 1.00 64.88 109 ASP A C 1
ATOM 832 O O . ASP A 1 109 ? -16.873 -0.817 -18.138 1.00 64.88 109 ASP A O 1
ATOM 836 N N . TRP A 1 110 ? -17.690 -2.580 -17.000 1.00 65.94 110 TRP A N 1
ATOM 837 C CA . TRP A 1 110 ? -16.638 -3.571 -17.256 1.00 65.94 110 TRP A CA 1
ATOM 838 C C . TRP A 1 110 ? -16.890 -4.487 -18.452 1.00 65.94 110 TRP A C 1
ATOM 840 O O . TRP A 1 110 ? -16.131 -5.434 -18.687 1.00 65.94 110 TRP A O 1
ATOM 850 N N . CYS A 1 111 ? -17.921 -4.210 -19.246 1.00 67.19 111 CYS A N 1
ATOM 851 C CA . CYS A 1 111 ? -18.204 -4.987 -20.451 1.00 67.19 111 CYS A CA 1
ATOM 852 C C . CYS A 1 111 ? -17.103 -4.871 -21.531 1.00 67.19 111 CYS A C 1
ATOM 854 O O . CYS A 1 111 ? -17.106 -5.661 -22.472 1.00 67.19 111 CYS A O 1
ATOM 856 N N . ASP A 1 112 ? -16.147 -3.938 -21.406 1.00 77.62 112 ASP A N 1
ATOM 857 C CA . ASP A 1 112 ? -15.019 -3.790 -22.337 1.00 77.62 112 ASP A CA 1
ATOM 858 C C . ASP A 1 112 ? -13.807 -4.670 -21.933 1.00 77.62 112 ASP A C 1
ATOM 860 O O . ASP A 1 112 ? -13.175 -4.413 -20.900 1.00 77.62 112 ASP A O 1
ATOM 864 N N . PRO A 1 113 ? -13.411 -5.676 -22.743 1.00 80.44 113 PRO A N 1
ATOM 865 C CA . PRO A 1 113 ? -12.238 -6.513 -22.478 1.00 80.44 113 PRO A CA 1
ATOM 866 C C . PRO A 1 113 ? -10.909 -5.749 -22.376 1.00 80.44 113 PRO A C 1
ATOM 868 O O . PRO A 1 113 ? -9.978 -6.243 -21.738 1.00 80.44 113 PRO A O 1
ATOM 871 N N . LEU A 1 114 ? -10.785 -4.566 -22.990 1.00 79.62 114 LEU A N 1
ATOM 872 C CA . LEU A 1 114 ? -9.589 -3.725 -22.857 1.00 79.62 114 LEU A CA 1
ATOM 873 C C . LEU A 1 114 ? -9.436 -3.222 -21.423 1.00 79.62 114 LEU A C 1
ATOM 875 O O . LEU A 1 114 ? -8.363 -3.361 -20.841 1.00 79.62 114 LEU A O 1
ATOM 879 N N . ARG A 1 115 ? -10.526 -2.746 -20.812 1.00 79.50 115 ARG A N 1
ATOM 880 C CA . ARG A 1 115 ? -10.527 -2.260 -19.423 1.00 79.50 115 ARG A CA 1
ATOM 881 C C . ARG A 1 115 ? -10.106 -3.348 -18.437 1.00 79.50 115 ARG A C 1
ATOM 883 O O . ARG A 1 115 ? -9.342 -3.073 -17.517 1.00 79.50 115 ARG A O 1
ATOM 890 N N . LYS A 1 116 ? -10.511 -4.602 -18.678 1.00 80.06 116 LYS A N 1
ATOM 891 C CA . LYS A 1 116 ? -10.095 -5.747 -17.847 1.00 80.06 116 LYS A CA 1
ATOM 892 C C . LYS A 1 116 ? -8.584 -5.985 -17.882 1.00 80.06 116 LYS A C 1
ATOM 894 O O . LYS A 1 116 ? -8.011 -6.390 -16.878 1.00 80.06 116 LYS A O 1
ATOM 899 N N . ARG A 1 117 ? -7.946 -5.743 -19.032 1.00 83.44 117 ARG A N 1
ATOM 900 C CA . ARG A 1 117 ? -6.498 -5.932 -19.233 1.00 83.44 117 ARG A CA 1
ATOM 901 C C . ARG A 1 117 ? -5.656 -4.760 -18.733 1.00 83.44 117 ARG A C 1
ATOM 903 O O . ARG A 1 117 ? -4.473 -4.944 -18.480 1.00 83.44 117 ARG A O 1
ATOM 910 N N . MET A 1 118 ? -6.258 -3.583 -18.566 1.00 84.94 118 MET A N 1
ATOM 911 C CA . MET A 1 118 ? -5.580 -2.393 -18.042 1.00 84.94 118 MET A CA 1
ATOM 912 C C . MET A 1 118 ? -5.250 -2.492 -16.560 1.00 84.94 118 MET A C 1
ATOM 914 O O . MET A 1 118 ? -4.336 -1.816 -16.095 1.00 84.94 118 MET A O 1
ATOM 918 N N . ILE A 1 119 ? -6.011 -3.272 -15.796 1.00 85.00 119 ILE A N 1
ATOM 919 C CA . ILE A 1 119 ? -5.833 -3.324 -14.350 1.00 85.00 119 ILE A CA 1
ATOM 920 C C . ILE A 1 119 ? -4.722 -4.284 -14.006 1.00 85.00 119 ILE A C 1
ATOM 922 O O . ILE A 1 119 ? -4.793 -5.474 -14.308 1.00 85.00 119 ILE A O 1
ATOM 926 N N . SER A 1 120 ? -3.738 -3.749 -13.298 1.00 87.94 120 SER A N 1
ATOM 927 C CA . SER A 1 120 ? -2.670 -4.549 -12.742 1.00 87.94 120 SER A CA 1
ATOM 928 C C . SER A 1 120 ? -3.205 -5.501 -11.670 1.00 87.94 120 SER A C 1
ATOM 930 O O . SER A 1 120 ? -3.941 -5.106 -10.764 1.00 87.94 120 SER A O 1
ATOM 932 N N . LYS A 1 121 ? -2.765 -6.751 -11.704 1.00 88.19 121 LYS A N 1
ATOM 933 C CA . LYS A 1 121 ? -2.839 -7.688 -10.582 1.00 88.19 121 LYS A CA 1
ATOM 934 C C . LYS A 1 121 ? -2.064 -7.165 -9.380 1.00 88.19 121 LYS A C 1
ATOM 936 O O . LYS A 1 121 ? -2.463 -7.442 -8.261 1.00 88.19 121 LYS A O 1
ATOM 941 N N . GLU A 1 122 ? -1.040 -6.342 -9.595 1.00 92.31 122 GLU A N 1
ATOM 942 C CA . GLU A 1 122 ? -0.261 -5.655 -8.556 1.00 92.31 122 GLU A CA 1
ATOM 943 C C . GLU A 1 122 ? -0.957 -4.374 -8.049 1.00 92.31 122 GLU A C 1
ATOM 945 O O . GLU A 1 122 ? -0.312 -3.482 -7.496 1.00 92.31 122 GLU A O 1
ATOM 950 N N . ARG A 1 123 ? -2.281 -4.240 -8.238 1.00 92.81 123 ARG A N 1
ATOM 951 C CA . ARG A 1 123 ? -3.019 -3.039 -7.824 1.00 92.81 123 ARG A CA 1
ATOM 952 C C . ARG A 1 123 ? -2.949 -2.813 -6.313 1.00 92.81 123 ARG A C 1
ATOM 954 O O . ARG A 1 123 ? -3.140 -3.732 -5.515 1.00 92.81 123 ARG A O 1
ATOM 961 N N . VAL A 1 124 ? -2.796 -1.543 -5.961 1.00 95.19 124 VAL A N 1
ATOM 962 C CA . VAL A 1 124 ? -2.834 -0.966 -4.623 1.00 95.19 124 VAL A CA 1
ATOM 963 C C . VAL A 1 124 ? -4.140 -0.192 -4.430 1.00 95.19 124 VAL A C 1
ATOM 965 O O . VAL A 1 124 ? -4.474 0.697 -5.213 1.00 95.19 124 VAL A O 1
ATOM 968 N N . VAL A 1 125 ? -4.875 -0.500 -3.368 1.00 94.75 125 VAL A N 1
ATOM 969 C CA . VAL A 1 125 ? -5.977 0.333 -2.867 1.00 94.75 125 VAL A CA 1
ATOM 970 C C . VAL A 1 125 ? -5.505 1.027 -1.598 1.00 94.75 125 VAL A C 1
ATOM 972 O O . VAL A 1 125 ? -4.897 0.382 -0.745 1.00 94.75 125 VAL A O 1
ATOM 975 N N . VAL A 1 126 ? -5.775 2.328 -1.479 1.00 93.88 126 VAL A N 1
ATOM 976 C CA . VAL A 1 126 ? -5.326 3.142 -0.346 1.00 93.88 126 VAL A CA 1
ATOM 977 C C . VAL A 1 126 ? -6.394 4.111 0.155 1.00 93.88 126 VAL A C 1
ATOM 979 O O . VAL A 1 126 ? -7.173 4.647 -0.635 1.00 93.88 126 VAL A O 1
ATOM 982 N N . ASP A 1 127 ? -6.389 4.397 1.458 1.00 87.94 127 ASP A N 1
ATOM 983 C CA . ASP A 1 127 ? -7.170 5.498 2.021 1.00 87.94 127 ASP A CA 1
ATOM 984 C C . ASP A 1 127 ? -6.456 6.850 1.949 1.00 87.94 127 ASP A C 1
ATOM 986 O O . ASP A 1 127 ? -5.273 6.991 2.281 1.00 87.94 127 ASP A O 1
ATOM 990 N N . ILE A 1 128 ? -7.193 7.897 1.573 1.00 81.00 128 ILE A N 1
ATOM 991 C CA . ILE A 1 128 ? -6.650 9.257 1.498 1.00 81.00 128 ILE A CA 1
ATOM 992 C C . ILE A 1 128 ? -7.096 10.116 2.676 1.00 81.00 128 ILE A C 1
ATOM 994 O O . ILE A 1 128 ? -8.274 10.205 3.003 1.00 81.00 128 ILE A O 1
ATOM 998 N N . SER A 1 129 ? -6.141 10.835 3.271 1.00 70.25 129 SER A N 1
ATOM 999 C CA . SER A 1 129 ? -6.350 11.613 4.500 1.00 70.25 129 SER A CA 1
ATOM 1000 C C . SER A 1 129 ? -7.475 12.654 4.429 1.00 70.25 129 SER A C 1
ATOM 1002 O O . SER A 1 129 ? -8.027 13.020 5.457 1.00 70.25 129 SER A O 1
ATOM 1004 N N . SER A 1 130 ? -7.800 13.165 3.238 1.00 62.22 130 SER A N 1
ATOM 1005 C CA . SER A 1 130 ? -8.859 14.163 3.035 1.00 62.22 130 SER A CA 1
ATOM 1006 C C . SER A 1 130 ? -10.275 13.584 3.044 1.00 62.22 130 SER A C 1
ATOM 1008 O O . SER A 1 130 ? -11.227 14.358 3.030 1.00 62.22 130 SER A O 1
ATOM 1010 N N . ARG A 1 131 ? -10.422 12.254 3.038 1.00 61.28 131 ARG A N 1
ATOM 1011 C CA . ARG A 1 131 ? -11.715 11.554 3.025 1.00 61.28 131 ARG A CA 1
ATOM 1012 C C . ARG A 1 131 ? -11.881 10.596 4.201 1.00 61.28 131 ARG A C 1
ATOM 1014 O O . ARG A 1 131 ? -12.793 9.784 4.196 1.00 61.28 131 ARG A O 1
ATOM 1021 N N . LEU A 1 132 ? -11.001 10.677 5.198 1.00 66.81 132 LEU A N 1
ATOM 1022 C CA . LEU A 1 132 ? -11.046 9.755 6.321 1.00 66.81 132 LEU A CA 1
ATOM 1023 C C . LEU A 1 132 ? -12.200 10.083 7.249 1.00 66.81 132 LEU A C 1
ATOM 1025 O O . LEU A 1 132 ? -12.208 11.120 7.916 1.00 66.81 132 LEU A O 1
ATOM 1029 N N . ASN A 1 133 ? -13.090 9.115 7.395 1.00 65.88 133 ASN A N 1
ATOM 1030 C CA . ASN A 1 133 ? -13.885 9.009 8.598 1.00 65.88 133 ASN A CA 1
ATOM 1031 C C . ASN A 1 133 ? -12.945 8.521 9.717 1.00 65.88 133 ASN A C 1
ATOM 1033 O O . ASN A 1 133 ? -12.571 7.351 9.796 1.00 65.88 133 ASN A O 1
ATOM 1037 N N . LEU A 1 134 ? -12.437 9.472 10.508 1.00 64.75 134 LEU A N 1
ATOM 1038 C CA . LEU A 1 134 ? -11.309 9.248 11.413 1.00 64.75 134 LEU A CA 1
ATOM 1039 C C . LEU A 1 134 ? -11.641 8.255 12.533 1.00 64.75 134 LEU A C 1
ATOM 1041 O O . LEU A 1 134 ? -12.528 8.483 13.352 1.00 64.75 134 LEU A O 1
ATOM 1045 N N . VAL A 1 135 ? -10.820 7.212 12.640 1.00 72.31 135 VAL A N 1
ATOM 1046 C CA . VAL A 1 135 ? -10.734 6.355 13.826 1.00 72.31 135 VAL A CA 1
ATOM 1047 C C . VAL A 1 135 ? -10.099 7.164 14.965 1.00 72.31 135 VAL A C 1
ATOM 1049 O O . VAL A 1 135 ? -8.907 7.499 14.912 1.00 72.31 135 VAL A O 1
ATOM 1052 N N . GLN A 1 136 ? -10.881 7.492 16.002 1.00 72.38 136 GLN A N 1
ATOM 1053 C CA . GLN A 1 136 ? -10.446 8.414 17.065 1.00 72.38 136 GLN A CA 1
ATOM 1054 C C . GLN A 1 136 ? -9.387 7.819 18.002 1.00 72.38 136 GLN A C 1
ATOM 1056 O O . GLN A 1 136 ? -8.731 8.551 18.742 1.00 72.38 136 GLN A O 1
ATOM 1061 N N . GLY A 1 137 ? -9.135 6.513 17.898 1.00 72.25 137 GLY A N 1
ATOM 1062 C CA . GLY A 1 137 ? -7.976 5.859 18.495 1.00 72.25 137 GLY A CA 1
ATOM 1063 C C . GLY A 1 137 ? -8.268 4.978 19.694 1.00 72.25 137 GLY A C 1
ATOM 1064 O O . GLY A 1 137 ? -7.329 4.382 20.219 1.00 72.25 137 GLY A O 1
ATOM 1065 N N . SER A 1 138 ? -9.526 4.849 20.124 1.00 86.31 138 SER A N 1
ATOM 1066 C CA . SER A 1 138 ? -9.864 3.796 21.081 1.00 86.31 138 SER A CA 1
ATOM 1067 C C . SER A 1 138 ? -9.679 2.418 20.433 1.00 86.31 138 SER A C 1
ATOM 1069 O O . SER A 1 138 ? -9.889 2.247 19.231 1.00 86.31 138 SER A O 1
ATOM 1071 N N . ASN A 1 139 ? -9.323 1.403 21.226 1.00 88.38 139 ASN A N 1
ATOM 1072 C CA . ASN A 1 139 ? -9.176 0.037 20.707 1.00 88.38 139 ASN A CA 1
ATOM 1073 C C . ASN A 1 139 ? -10.465 -0.470 20.038 1.00 88.38 139 ASN A C 1
ATOM 1075 O O . ASN A 1 139 ? -10.395 -1.197 19.051 1.00 88.38 139 ASN A O 1
ATOM 1079 N N . ALA A 1 140 ? -11.634 -0.069 20.548 1.00 89.75 140 ALA A N 1
ATOM 1080 C CA . ALA A 1 140 ? -12.923 -0.434 19.969 1.00 89.75 140 ALA A CA 1
ATOM 1081 C C . ALA A 1 140 ? -13.107 0.156 18.562 1.00 89.75 140 ALA A C 1
ATOM 1083 O O . ALA A 1 140 ? -13.463 -0.573 17.640 1.00 89.75 140 ALA A O 1
ATOM 1084 N N . GLU A 1 141 ? -12.806 1.443 18.372 1.00 88.44 141 GLU A N 1
ATOM 1085 C CA . GLU A 1 141 ? -12.898 2.087 17.056 1.00 88.44 141 GLU A CA 1
ATOM 1086 C C . GLU A 1 141 ? -11.845 1.558 16.080 1.00 88.44 141 GLU A C 1
ATOM 1088 O O . GLU A 1 141 ? -12.147 1.371 14.906 1.00 88.44 141 GLU A O 1
ATOM 1093 N N . ILE A 1 142 ? -10.622 1.286 16.552 1.00 91.19 142 ILE A N 1
ATOM 1094 C CA . ILE A 1 142 ? -9.570 0.682 15.722 1.00 91.19 142 ILE A CA 1
ATOM 1095 C C . ILE A 1 142 ? -10.019 -0.692 15.220 1.00 91.19 142 ILE A C 1
ATOM 1097 O O . ILE A 1 142 ? -9.899 -0.980 14.030 1.00 91.19 142 ILE A O 1
ATOM 1101 N N . ASN A 1 143 ? -10.577 -1.523 16.101 1.00 92.75 143 ASN A N 1
ATOM 1102 C CA . ASN A 1 143 ? -11.086 -2.836 15.718 1.00 92.75 143 ASN A CA 1
ATOM 1103 C C . ASN A 1 143 ? -12.293 -2.726 14.774 1.00 92.75 143 ASN A C 1
ATOM 1105 O O . ASN A 1 143 ? -12.387 -3.496 13.824 1.00 92.75 143 ASN A O 1
ATOM 1109 N N . ALA A 1 144 ? -13.182 -1.749 14.980 1.00 91.44 144 ALA A N 1
ATOM 1110 C CA . ALA A 1 144 ? -14.285 -1.485 14.056 1.00 91.44 144 ALA A CA 1
ATOM 1111 C C . ALA A 1 144 ? -13.778 -1.070 12.661 1.00 91.44 144 ALA A C 1
ATOM 1113 O O . ALA A 1 144 ? -14.260 -1.593 11.659 1.00 91.44 144 ALA A O 1
ATOM 1114 N N . GLY A 1 145 ? -12.762 -0.201 12.597 1.00 91.81 145 GLY A N 1
ATOM 1115 C CA . GLY A 1 145 ? -12.051 0.166 11.367 1.00 91.81 145 GLY A CA 1
ATOM 1116 C C . GLY A 1 145 ? -11.444 -1.033 10.645 1.00 91.81 145 GLY A C 1
ATOM 1117 O O . GLY A 1 145 ? -11.644 -1.207 9.445 1.00 91.81 145 GLY A O 1
ATOM 1118 N N . ALA A 1 146 ? -10.744 -1.891 11.386 1.00 94.62 146 ALA A N 1
ATOM 1119 C CA . ALA A 1 146 ? -10.116 -3.091 10.845 1.00 94.62 146 ALA A CA 1
ATOM 1120 C C . ALA A 1 146 ? -11.141 -4.101 10.301 1.00 94.62 146 ALA A C 1
ATOM 1122 O O . ALA A 1 146 ? -10.972 -4.603 9.190 1.00 94.62 146 ALA A O 1
ATOM 1123 N N . ASN A 1 147 ? -12.222 -4.353 11.042 1.00 95.19 147 ASN A N 1
ATOM 1124 C CA . ASN A 1 147 ? -13.288 -5.260 10.614 1.00 95.19 147 ASN A CA 1
ATOM 1125 C C . ASN A 1 147 ? -14.018 -4.723 9.380 1.00 95.19 147 ASN A C 1
ATOM 1127 O O . ASN A 1 147 ? -14.246 -5.466 8.430 1.00 95.19 147 ASN A O 1
ATOM 1131 N N . PHE A 1 148 ? -14.315 -3.421 9.355 1.00 95.06 148 PHE A N 1
ATOM 1132 C CA . PHE A 1 148 ? -14.893 -2.789 8.176 1.00 95.06 148 PHE A CA 1
ATOM 1133 C C . PHE A 1 148 ? -13.969 -2.917 6.960 1.00 95.06 148 PHE A C 1
ATOM 1135 O O . PHE A 1 148 ? -14.434 -3.230 5.869 1.00 95.06 148 PHE A O 1
ATOM 1142 N N . ALA A 1 149 ? -12.659 -2.712 7.130 1.00 95.56 149 ALA A N 1
ATOM 1143 C CA . ALA A 1 149 ? -11.701 -2.877 6.042 1.00 95.56 149 ALA A CA 1
ATOM 1144 C C . ALA A 1 149 ? -11.681 -4.318 5.504 1.00 95.56 149 ALA A C 1
ATOM 1146 O O . ALA A 1 149 ? -11.668 -4.516 4.290 1.00 95.56 149 ALA A O 1
ATOM 1147 N N . ALA A 1 150 ? -11.732 -5.321 6.384 1.00 97.44 150 ALA A N 1
ATOM 1148 C CA . ALA A 1 150 ? -11.823 -6.723 5.985 1.00 97.44 150 ALA A CA 1
ATOM 1149 C C . ALA A 1 150 ? -13.109 -7.021 5.193 1.00 97.44 150 ALA A C 1
ATOM 1151 O O . ALA A 1 150 ? -13.037 -7.635 4.125 1.00 97.44 150 ALA A O 1
ATOM 1152 N N . ASP A 1 151 ? -14.259 -6.529 5.668 1.00 97.69 151 ASP A N 1
ATOM 1153 C CA . ASP A 1 151 ? -15.550 -6.661 4.984 1.00 97.69 151 ASP A CA 1
ATOM 1154 C C . ASP A 1 151 ? -15.557 -5.927 3.634 1.00 97.69 151 ASP A C 1
ATOM 1156 O O . ASP A 1 151 ? -16.054 -6.456 2.640 1.00 97.69 151 ASP A O 1
ATOM 1160 N N . PHE A 1 152 ? -14.951 -4.740 3.552 1.00 96.62 152 PHE A N 1
ATOM 1161 C CA . PHE A 1 152 ? -14.809 -4.000 2.299 1.00 96.62 152 PHE A CA 1
ATOM 1162 C C . PHE A 1 152 ? -14.078 -4.842 1.248 1.00 96.62 152 PHE A C 1
ATOM 1164 O O . PHE A 1 152 ? -14.610 -5.066 0.161 1.00 96.62 152 PHE A O 1
ATOM 1171 N N . PHE A 1 153 ? -12.903 -5.394 1.575 1.00 96.69 153 PHE A N 1
ATOM 1172 C CA . PHE A 1 153 ? -12.170 -6.246 0.631 1.00 96.69 153 PHE A CA 1
ATOM 1173 C C . PHE A 1 153 ? -12.897 -7.555 0.298 1.00 96.69 153 PHE A C 1
ATOM 1175 O O . PHE A 1 153 ? -12.691 -8.102 -0.787 1.00 96.69 153 PHE A O 1
ATOM 1182 N N . LYS A 1 154 ? -13.766 -8.032 1.192 1.00 96.75 154 LYS A N 1
ATOM 1183 C CA . LYS A 1 154 ? -14.569 -9.241 0.995 1.00 96.75 154 LYS A CA 1
ATOM 1184 C C . LYS A 1 154 ? -15.756 -9.024 0.059 1.00 96.75 154 LYS A C 1
ATOM 1186 O O . LYS A 1 154 ? -16.046 -9.911 -0.737 1.00 96.75 154 LYS A O 1
ATOM 1191 N N . TYR A 1 155 ? -16.430 -7.874 0.148 1.00 96.50 155 TYR A N 1
ATOM 1192 C CA . TYR A 1 155 ? -17.718 -7.654 -0.521 1.00 96.50 155 TYR A CA 1
ATOM 1193 C C . TYR A 1 155 ? -17.696 -6.644 -1.674 1.00 96.50 155 TYR A C 1
ATOM 1195 O O . TYR A 1 155 ? -18.621 -6.658 -2.480 1.00 96.50 155 TYR A O 1
ATOM 1203 N N . PHE A 1 156 ? -16.685 -5.776 -1.791 1.00 95.00 156 PHE A N 1
ATOM 1204 C CA . PHE A 1 156 ? -16.618 -4.779 -2.878 1.00 95.00 156 PHE A CA 1
ATOM 1205 C C . PHE A 1 156 ? -15.919 -5.284 -4.145 1.00 95.00 156 PHE A C 1
ATOM 1207 O O . PHE A 1 156 ? -15.947 -4.599 -5.172 1.00 95.00 156 PHE A O 1
ATOM 1214 N N . PHE A 1 157 ? -15.293 -6.460 -4.082 1.00 92.94 157 PHE A N 1
ATOM 1215 C CA . PHE A 1 157 ? -14.524 -7.050 -5.172 1.00 92.94 157 PHE A CA 1
ATOM 1216 C C . PHE A 1 157 ? -15.029 -8.453 -5.473 1.00 92.94 157 PHE A C 1
ATOM 1218 O O . PHE A 1 157 ? -15.309 -9.225 -4.559 1.00 92.94 157 PHE A O 1
ATOM 1225 N N . ASP A 1 158 ? -15.071 -8.805 -6.753 1.00 89.75 158 ASP A N 1
ATOM 1226 C CA . ASP A 1 158 ? -15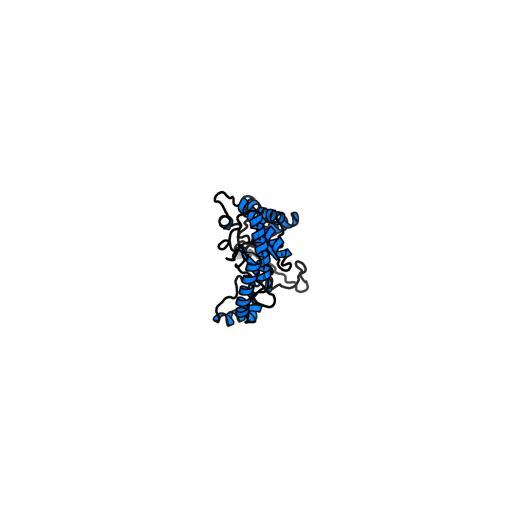.403 -10.151 -7.193 1.00 89.75 158 ASP A CA 1
ATOM 1227 C C . ASP A 1 158 ? -14.478 -10.566 -8.346 1.00 89.75 158 ASP A C 1
ATOM 1229 O O . ASP A 1 158 ? -13.981 -9.759 -9.131 1.00 89.75 158 ASP A O 1
ATOM 1233 N N . LYS A 1 159 ? -14.148 -11.857 -8.392 1.00 84.00 159 LYS A N 1
ATOM 1234 C CA . LYS A 1 159 ? -13.190 -12.395 -9.370 1.00 84.00 159 LYS A CA 1
ATOM 1235 C C . LYS A 1 159 ? -13.785 -12.532 -10.775 1.00 84.00 159 LYS A C 1
ATOM 1237 O O . LYS A 1 159 ? -13.040 -12.599 -11.748 1.00 84.00 159 LYS A O 1
ATOM 1242 N N . ASN A 1 160 ? -15.107 -12.647 -10.864 1.00 83.75 160 ASN A N 1
ATOM 1243 C CA . ASN A 1 160 ? -15.859 -12.898 -12.087 1.00 83.75 160 ASN A CA 1
ATOM 1244 C C . ASN A 1 160 ? -16.629 -11.651 -12.551 1.00 83.75 160 ASN A C 1
ATOM 1246 O O . ASN A 1 160 ? -16.908 -11.526 -13.743 1.00 83.75 160 ASN A O 1
ATOM 1250 N N . ARG A 1 161 ? -16.984 -10.760 -11.618 1.00 85.00 161 ARG A N 1
ATOM 1251 C CA . ARG A 1 161 ? -17.814 -9.569 -11.813 1.00 85.00 161 ARG A CA 1
ATOM 1252 C C . ARG A 1 161 ? -17.148 -8.348 -11.184 1.00 85.00 161 ARG A C 1
ATOM 1254 O O . ARG A 1 161 ? -16.517 -8.442 -10.139 1.00 85.00 161 ARG A O 1
ATOM 1261 N N . GLY A 1 162 ? -17.319 -7.180 -11.792 1.00 83.06 162 GLY A N 1
ATOM 1262 C CA . GLY A 1 162 ? -16.743 -5.941 -11.265 1.00 83.06 162 GLY A CA 1
ATOM 1263 C C . GLY A 1 162 ? -15.204 -5.948 -11.185 1.00 83.06 162 GLY A C 1
ATOM 1264 O O . GLY A 1 162 ? -14.527 -6.497 -12.054 1.00 83.06 162 GLY A O 1
ATOM 1265 N N . TYR A 1 163 ? -14.644 -5.300 -10.155 1.00 85.12 163 TYR A N 1
ATOM 1266 C CA . TYR A 1 163 ? -13.195 -5.214 -9.950 1.00 85.12 163 TYR A CA 1
ATOM 1267 C C . TYR A 1 163 ? -12.623 -6.493 -9.320 1.00 85.12 163 TYR A C 1
ATOM 1269 O O . TYR A 1 163 ? -13.118 -6.900 -8.265 1.00 85.12 163 TYR A O 1
ATOM 1277 N N . PRO A 1 164 ? -11.498 -7.034 -9.832 1.00 88.44 164 PRO A N 1
ATOM 1278 C CA . PRO A 1 164 ? -10.747 -8.039 -9.101 1.00 88.44 164 PRO A CA 1
ATOM 1279 C C . PRO A 1 164 ? -10.214 -7.440 -7.797 1.00 88.44 164 PRO A C 1
ATOM 1281 O O . PRO A 1 164 ? -9.938 -6.234 -7.693 1.00 88.44 164 PRO A O 1
ATOM 1284 N N . LYS A 1 165 ? -10.051 -8.302 -6.794 1.00 92.75 165 LYS A N 1
ATOM 1285 C CA . LYS A 1 165 ? -9.474 -7.914 -5.509 1.00 92.75 165 LYS A CA 1
ATOM 1286 C C . LYS A 1 165 ? -8.030 -7.427 -5.725 1.00 92.75 165 LYS A C 1
ATOM 1288 O O . LYS A 1 165 ? -7.292 -8.072 -6.470 1.00 92.75 165 LYS A O 1
ATOM 1293 N N . PRO A 1 166 ? -7.623 -6.283 -5.143 1.00 94.31 166 PRO A N 1
ATOM 1294 C CA . PRO A 1 166 ? -6.254 -5.792 -5.289 1.00 94.31 166 PRO A CA 1
ATOM 1295 C C . PRO A 1 166 ? -5.263 -6.706 -4.568 1.00 94.31 166 PRO A C 1
ATOM 1297 O O . PRO A 1 166 ? -5.601 -7.315 -3.553 1.00 94.31 166 PRO A O 1
ATOM 1300 N N . ARG A 1 167 ? -4.015 -6.742 -5.043 1.00 96.12 167 ARG A N 1
ATOM 1301 C CA . ARG A 1 167 ? -2.940 -7.438 -4.331 1.00 96.12 167 ARG A CA 1
ATOM 1302 C C . ARG A 1 167 ? -2.538 -6.716 -3.053 1.00 96.12 167 ARG A C 1
ATOM 1304 O O . ARG A 1 167 ? -2.189 -7.388 -2.086 1.00 96.12 167 ARG A O 1
ATOM 1311 N N . TYR A 1 168 ? -2.599 -5.385 -3.047 1.00 97.62 168 TYR A N 1
ATOM 1312 C CA . TYR A 1 168 ? -2.124 -4.560 -1.941 1.00 97.62 168 TYR A CA 1
ATOM 1313 C C . TYR A 1 168 ? -3.225 -3.655 -1.377 1.00 97.62 168 TYR A C 1
ATOM 1315 O O . TYR A 1 168 ? -3.876 -2.906 -2.105 1.00 97.62 168 TYR A O 1
ATOM 1323 N N . ALA A 1 169 ? -3.378 -3.684 -0.057 1.00 97.38 169 ALA A N 1
ATOM 1324 C CA . ALA A 1 169 ? -4.131 -2.723 0.734 1.00 97.38 169 ALA A CA 1
ATOM 1325 C C . ALA A 1 169 ? -3.140 -1.854 1.525 1.00 97.38 169 ALA A C 1
ATOM 1327 O O . ALA A 1 169 ? -2.576 -2.289 2.530 1.00 97.38 169 ALA A O 1
ATOM 1328 N N . GLU A 1 170 ? -2.891 -0.636 1.050 1.00 96.50 170 GLU A N 1
ATOM 1329 C CA . GLU A 1 170 ? -2.073 0.353 1.756 1.00 96.50 170 GLU A CA 1
ATOM 1330 C C . GLU A 1 170 ? -2.968 1.128 2.723 1.00 96.50 170 GLU A C 1
ATOM 1332 O O . GLU A 1 170 ? -3.952 1.724 2.294 1.00 96.50 170 GLU A O 1
ATOM 1337 N N . CYS A 1 171 ? -2.673 1.134 4.026 1.00 92.88 171 CYS A N 1
ATOM 1338 C CA . CYS A 1 171 ? -3.653 1.695 4.964 1.00 92.88 171 CYS A CA 1
ATOM 1339 C C . CYS A 1 171 ? -3.870 3.196 4.778 1.00 92.88 171 CYS A C 1
ATOM 1341 O O . CYS A 1 171 ? -4.994 3.642 4.935 1.00 92.88 171 CYS A O 1
ATOM 1343 N N . PHE A 1 172 ? -2.833 3.985 4.473 1.00 93.00 172 PHE A N 1
ATOM 1344 C CA . PHE A 1 172 ? -2.982 5.430 4.296 1.00 93.00 172 PHE A CA 1
ATOM 1345 C C . PHE A 1 172 ? -2.007 5.996 3.272 1.00 93.00 172 PHE A C 1
ATOM 1347 O O . PHE A 1 172 ? -0.857 5.585 3.189 1.00 93.00 172 PHE A O 1
ATOM 1354 N N . ASN A 1 173 ? -2.451 7.029 2.564 1.00 93.31 173 ASN A N 1
ATOM 1355 C CA . ASN A 1 173 ? -1.623 7.814 1.665 1.00 93.31 173 ASN A CA 1
ATOM 1356 C C . ASN A 1 173 ? -0.911 8.953 2.416 1.00 93.31 173 ASN A C 1
ATOM 1358 O O . ASN A 1 173 ? -1.541 9.944 2.804 1.00 93.31 173 ASN A O 1
ATOM 1362 N N . GLU A 1 174 ? 0.413 8.866 2.537 1.00 93.50 174 GLU A N 1
ATOM 1363 C CA . GLU A 1 174 ? 1.293 9.913 3.082 1.00 93.50 174 GLU A CA 1
ATOM 1364 C C . GLU A 1 174 ? 0.940 10.406 4.498 1.00 93.50 174 GLU A C 1
ATOM 1366 O O . GLU A 1 174 ? 0.985 11.615 4.771 1.00 93.50 174 GLU A O 1
ATOM 1371 N N . PRO A 1 175 ? 0.614 9.510 5.444 1.00 91.44 175 PRO A N 1
ATOM 1372 C CA . PRO A 1 175 ? 0.099 9.907 6.746 1.00 91.44 175 PRO A CA 1
ATOM 1373 C C . PRO A 1 175 ? 1.144 10.662 7.582 1.00 91.44 175 PRO A C 1
ATOM 1375 O O . PRO A 1 175 ? 0.787 11.498 8.405 1.00 91.44 175 PRO A O 1
ATOM 1378 N N . MET A 1 176 ? 2.441 10.441 7.336 1.00 90.38 176 MET A N 1
ATOM 1379 C CA . MET A 1 176 ? 3.531 11.022 8.131 1.00 90.38 176 MET A CA 1
ATOM 1380 C C . MET A 1 176 ? 3.695 12.528 7.916 1.00 90.38 176 MET A C 1
ATOM 1382 O O . MET A 1 176 ? 3.907 13.273 8.867 1.00 90.38 176 MET A O 1
ATOM 1386 N N . ILE A 1 177 ? 3.580 13.008 6.676 1.00 89.25 177 ILE A N 1
ATOM 1387 C CA . ILE A 1 177 ? 3.614 14.453 6.398 1.00 89.25 177 ILE A CA 1
ATOM 1388 C C . ILE A 1 177 ? 2.259 15.114 6.676 1.00 89.25 177 ILE A C 1
ATOM 1390 O O . ILE A 1 177 ? 2.202 16.304 6.979 1.00 89.25 177 ILE A O 1
ATOM 1394 N N . LYS A 1 178 ? 1.173 14.333 6.604 1.00 90.62 178 LYS A N 1
ATOM 1395 C CA . LYS A 1 178 ? -0.208 14.775 6.812 1.00 90.62 178 LYS A CA 1
ATOM 1396 C C . LYS A 1 178 ? -0.704 14.473 8.220 1.00 90.62 178 LYS A C 1
ATOM 1398 O O . LYS A 1 178 ? -1.899 14.561 8.453 1.00 90.62 178 LYS A O 1
ATOM 1403 N N . TRP A 1 179 ? 0.176 14.179 9.180 1.00 90.81 179 TRP A N 1
ATOM 1404 C CA . TRP A 1 179 ? -0.210 13.722 10.522 1.00 90.81 179 TRP A CA 1
ATOM 1405 C C . TRP A 1 179 ? -1.207 14.668 11.211 1.00 90.81 179 TRP A C 1
ATOM 1407 O O . TRP A 1 179 ? -2.108 14.233 11.919 1.00 90.81 179 TRP A O 1
ATOM 1417 N N . LYS A 1 180 ? -1.125 15.978 10.945 1.00 90.75 180 LYS A N 1
ATOM 1418 C CA . LYS A 1 180 ? -2.074 16.967 11.480 1.00 90.75 180 LYS A CA 1
ATOM 1419 C C . LYS A 1 180 ? -3.515 16.762 11.005 1.00 90.75 180 LYS A C 1
ATOM 1421 O O . LYS A 1 180 ? -4.421 17.218 11.689 1.00 90.75 180 LYS A O 1
ATOM 1426 N N . SER A 1 181 ? -3.731 16.107 9.867 1.00 87.62 181 SER A N 1
ATOM 1427 C CA . SER A 1 181 ? -5.056 15.720 9.366 1.00 87.62 181 SER A CA 1
ATOM 1428 C C . SER A 1 181 ? -5.634 14.507 10.097 1.00 87.62 181 SER A C 1
ATOM 1430 O O . SER A 1 181 ? -6.823 14.254 9.985 1.00 87.62 181 SER A O 1
ATOM 1432 N N . PHE A 1 182 ? -4.812 13.774 10.853 1.00 87.38 182 PHE A N 1
ATOM 1433 C CA . PHE A 1 182 ? -5.222 12.589 11.610 1.00 87.38 182 PHE A CA 1
ATOM 1434 C C . PHE A 1 182 ? -5.435 12.875 13.100 1.00 87.38 182 PHE A C 1
ATOM 1436 O O . PHE A 1 182 ? -5.879 11.994 13.841 1.00 87.38 182 PHE A O 1
ATOM 1443 N N . ARG A 1 183 ? -5.104 14.085 13.566 1.00 88.44 183 ARG A N 1
ATOM 1444 C CA . ARG A 1 183 ? -5.244 14.449 14.977 1.00 88.44 183 ARG A CA 1
ATOM 1445 C C . ARG A 1 183 ? -6.715 14.633 15.361 1.00 88.44 183 ARG A C 1
ATOM 1447 O O . ARG A 1 183 ? -7.475 15.259 14.629 1.00 88.44 183 ARG A O 1
ATOM 1454 N N . THR A 1 184 ? -7.091 14.132 16.526 1.00 86.81 184 THR A N 1
ATOM 1455 C CA . THR A 1 184 ? -8.380 14.364 17.189 1.00 86.81 184 THR A CA 1
ATOM 1456 C C . THR A 1 184 ? -8.321 15.574 18.124 1.00 86.81 184 THR A C 1
ATOM 1458 O O . THR A 1 184 ? -9.356 16.126 18.488 1.00 86.81 184 THR A O 1
ATOM 1461 N N . SER A 1 185 ? -7.114 16.032 18.477 1.00 88.19 185 SER A N 1
ATOM 1462 C CA . SER A 1 185 ? -6.885 17.228 19.292 1.00 88.19 185 SER A CA 1
ATOM 1463 C C . SER A 1 185 ? -5.694 18.052 18.793 1.00 88.19 185 SER A C 1
ATOM 1465 O O . SER A 1 185 ? -4.715 17.531 18.258 1.00 88.19 185 SER A O 1
ATOM 1467 N N . ASN A 1 186 ? -5.729 19.366 19.035 1.00 90.31 186 ASN A N 1
ATOM 1468 C CA . ASN A 1 186 ? -4.598 20.265 18.782 1.00 90.31 186 ASN A CA 1
ATOM 1469 C C . ASN A 1 186 ? -3.379 19.994 19.681 1.00 90.31 186 ASN A C 1
ATOM 1471 O O . ASN A 1 186 ? -2.298 20.494 19.379 1.00 90.31 186 ASN A O 1
ATOM 1475 N N . THR A 1 187 ? -3.549 19.229 20.762 1.00 94.06 187 THR A N 1
ATOM 1476 C CA . THR A 1 187 ? -2.486 18.885 21.717 1.00 94.06 187 THR A CA 1
ATOM 1477 C C . THR A 1 187 ? -1.720 17.617 21.352 1.00 94.06 187 THR A C 1
ATOM 1479 O O . THR A 1 187 ? -0.693 17.338 21.968 1.00 94.06 187 THR A O 1
ATOM 1482 N N . GLU A 1 188 ? -2.194 16.835 20.377 1.00 93.38 188 GLU A N 1
ATOM 1483 C CA . GLU A 1 188 ? -1.493 15.621 19.968 1.00 93.38 188 GLU A CA 1
ATOM 1484 C C . GLU A 1 188 ? -0.151 15.947 19.305 1.00 93.38 188 GLU A C 1
ATOM 1486 O O . GLU A 1 188 ? -0.030 16.837 18.456 1.00 93.38 188 GLU A O 1
ATOM 1491 N N . THR A 1 189 ? 0.868 15.176 19.678 1.00 94.75 189 THR A N 1
ATOM 1492 C CA . THR A 1 189 ? 2.174 15.215 19.028 1.00 94.75 189 THR A CA 1
ATOM 1493 C C . THR A 1 189 ? 2.149 14.376 17.751 1.00 94.75 189 THR A C 1
ATOM 1495 O O . THR A 1 189 ? 1.386 13.420 17.627 1.00 94.75 189 THR A O 1
ATOM 1498 N N . GLU A 1 190 ? 3.029 14.688 16.799 1.00 93.88 190 GLU A N 1
ATOM 1499 C CA . GLU A 1 190 ? 3.208 13.858 15.598 1.00 93.88 190 GLU A CA 1
ATOM 1500 C C . GLU A 1 190 ? 3.497 12.395 15.956 1.00 93.88 190 GLU A C 1
ATOM 1502 O O . GLU A 1 190 ? 2.916 11.505 15.358 1.00 93.88 190 GLU A O 1
ATOM 1507 N N . GLU A 1 191 ? 4.327 12.134 16.967 1.00 94.81 191 GLU A N 1
ATOM 1508 C CA . GLU A 1 191 ? 4.681 10.768 17.370 1.00 94.81 191 GLU A CA 1
ATOM 1509 C C . GLU A 1 191 ? 3.482 9.992 17.938 1.00 94.81 191 GLU A C 1
ATOM 1511 O O . GLU A 1 191 ? 3.289 8.830 17.593 1.00 94.81 191 GLU A O 1
ATOM 1516 N N . SER A 1 192 ? 2.624 10.655 18.724 1.00 94.81 192 SER A N 1
ATOM 1517 C CA . SER A 1 192 ? 1.345 10.099 19.193 1.00 94.81 192 SER A CA 1
ATOM 1518 C C . SER A 1 192 ? 0.447 9.697 18.023 1.00 94.81 192 SER A C 1
ATOM 1520 O O . SER A 1 192 ? -0.094 8.592 17.985 1.00 94.81 192 SER A O 1
ATOM 1522 N N . VAL A 1 193 ? 0.316 10.583 17.033 1.00 93.75 193 VAL A N 1
ATOM 1523 C CA . VAL A 1 193 ? -0.519 10.333 15.855 1.00 93.75 193 VAL A CA 1
ATOM 1524 C C . VAL A 1 193 ? 0.067 9.215 14.989 1.00 93.75 193 VAL A C 1
ATOM 1526 O O . VAL A 1 193 ? -0.667 8.324 14.571 1.00 93.75 193 VAL A O 1
ATOM 1529 N N . VAL A 1 194 ? 1.384 9.205 14.769 1.00 94.56 194 VAL A N 1
ATOM 1530 C CA . VAL A 1 194 ? 2.085 8.155 14.013 1.00 94.56 194 VAL A CA 1
ATOM 1531 C C . VAL A 1 194 ? 1.988 6.794 14.705 1.00 94.56 194 VAL A C 1
ATOM 1533 O O . VAL A 1 194 ? 1.739 5.795 14.032 1.00 94.56 194 VAL A O 1
ATOM 1536 N N . SER A 1 195 ? 2.114 6.742 16.034 1.00 95.25 195 SER A N 1
ATOM 1537 C CA . SER A 1 195 ? 1.878 5.524 16.821 1.00 95.25 195 SER A CA 1
ATOM 1538 C C . SER A 1 195 ? 0.457 4.997 16.606 1.00 95.25 195 SER A C 1
ATOM 1540 O O . SER A 1 195 ? 0.276 3.819 16.292 1.00 95.25 195 SER A O 1
ATOM 1542 N N . ARG A 1 196 ? -0.558 5.871 16.684 1.00 94.06 196 ARG A N 1
ATOM 1543 C CA . ARG A 1 196 ? -1.958 5.501 16.423 1.00 94.06 196 ARG A CA 1
ATOM 1544 C C . ARG A 1 196 ? -2.174 5.003 14.991 1.00 94.06 196 ARG A C 1
ATOM 1546 O O . ARG A 1 196 ? -2.843 3.989 14.812 1.00 94.06 196 ARG A O 1
ATOM 1553 N N . ILE A 1 197 ? -1.580 5.655 13.990 1.00 93.81 197 ILE A N 1
ATOM 1554 C CA . ILE A 1 197 ? -1.602 5.197 12.590 1.00 93.81 197 ILE A CA 1
ATOM 1555 C C . ILE A 1 197 ? -0.986 3.799 12.460 1.00 93.81 197 ILE A C 1
ATOM 1557 O O . ILE A 1 197 ? -1.578 2.940 11.811 1.00 93.81 197 ILE A O 1
ATOM 1561 N N . GLY A 1 198 ? 0.157 3.553 13.111 1.00 95.50 198 GLY A N 1
ATOM 1562 C CA . GLY A 1 198 ? 0.785 2.231 13.173 1.00 95.50 198 GLY A CA 1
ATOM 1563 C C . GLY A 1 198 ? -0.180 1.179 13.710 1.00 95.50 198 GLY A C 1
ATOM 1564 O O . GLY A 1 198 ? -0.445 0.187 13.037 1.00 95.50 198 GLY A O 1
ATOM 1565 N N . LYS A 1 199 ? -0.810 1.443 14.861 1.00 95.94 199 LYS A N 1
ATOM 1566 C CA . LYS A 1 199 ? -1.789 0.523 15.468 1.00 95.94 199 LYS A CA 1
ATOM 1567 C C . LYS A 1 199 ? -2.982 0.237 14.558 1.00 95.94 199 LYS A C 1
ATOM 1569 O O . LYS A 1 199 ? -3.398 -0.916 14.452 1.00 95.94 199 LYS A O 1
ATOM 1574 N N . ILE A 1 200 ? -3.514 1.263 13.889 1.00 94.50 200 ILE A N 1
ATOM 1575 C CA . ILE A 1 200 ? -4.605 1.105 12.918 1.00 94.50 200 ILE A CA 1
ATOM 1576 C C . ILE A 1 200 ? -4.164 0.193 11.769 1.00 94.50 200 ILE A C 1
ATOM 1578 O O . ILE A 1 200 ? -4.836 -0.796 11.493 1.00 94.50 200 ILE A O 1
ATOM 1582 N N . CYS A 1 201 ? -3.010 0.472 11.161 1.00 95.62 201 CYS A N 1
ATOM 1583 C CA . CYS A 1 201 ? -2.447 -0.345 10.089 1.00 95.62 201 CYS A CA 1
ATOM 1584 C C . CYS A 1 201 ? -2.225 -1.804 10.498 1.00 95.62 201 CYS A C 1
ATOM 1586 O O . CYS A 1 201 ? -2.626 -2.708 9.769 1.00 95.62 201 CYS A O 1
ATOM 1588 N N . GLY A 1 202 ? -1.633 -2.033 11.674 1.00 97.00 20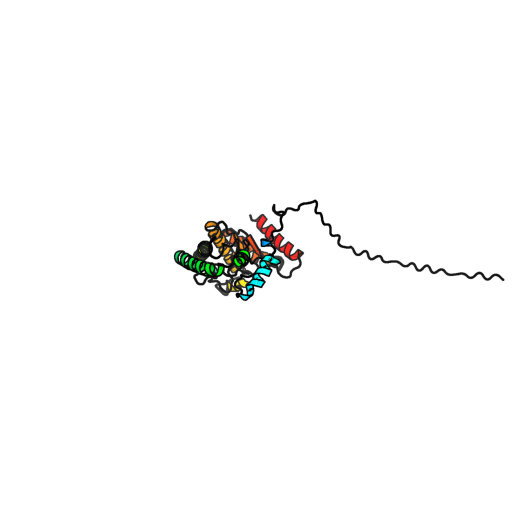2 GLY A N 1
ATOM 1589 C CA . GLY A 1 202 ? -1.382 -3.373 12.203 1.00 97.00 202 GLY A CA 1
ATOM 1590 C C . GLY A 1 202 ? -2.663 -4.192 12.344 1.00 97.00 202 GLY A C 1
ATOM 1591 O O . GLY A 1 202 ? -2.739 -5.336 11.892 1.00 97.00 202 GLY A O 1
ATOM 1592 N N . ARG A 1 203 ? -3.709 -3.575 12.911 1.00 96.94 203 ARG A N 1
ATOM 1593 C CA . ARG A 1 203 ? -5.026 -4.205 13.085 1.00 96.94 203 ARG A CA 1
ATOM 1594 C C . ARG A 1 203 ? -5.743 -4.432 11.760 1.00 96.94 203 ARG A C 1
ATOM 1596 O O . ARG A 1 203 ? -6.284 -5.517 11.559 1.00 96.94 203 ARG A O 1
ATOM 1603 N N . MET A 1 204 ? -5.712 -3.452 10.853 1.00 96.31 204 MET A N 1
ATOM 1604 C CA . MET A 1 204 ? -6.248 -3.605 9.498 1.00 96.31 204 MET A CA 1
ATOM 1605 C C . MET A 1 204 ? -5.569 -4.764 8.776 1.00 96.31 204 MET A C 1
ATOM 1607 O O . MET A 1 204 ? -6.266 -5.592 8.203 1.00 96.31 204 MET A O 1
ATOM 1611 N N . CYS A 1 205 ? -4.241 -4.878 8.852 1.00 97.81 205 CYS A N 1
ATOM 1612 C CA . CYS A 1 205 ? -3.529 -5.989 8.233 1.00 97.81 205 CYS A CA 1
ATOM 1613 C C . CYS A 1 205 ? -4.022 -7.335 8.749 1.00 97.81 205 CYS A C 1
ATOM 1615 O O . CYS A 1 205 ? -4.373 -8.203 7.951 1.00 97.81 205 CYS A O 1
ATOM 1617 N N . THR A 1 206 ? -4.107 -7.502 10.070 1.00 98.12 206 THR A N 1
ATOM 1618 C CA . THR A 1 206 ? -4.560 -8.763 10.661 1.00 98.12 206 THR A CA 1
ATOM 1619 C C . THR A 1 206 ? -5.979 -9.109 10.220 1.00 98.12 206 THR A C 1
ATOM 1621 O O . THR A 1 206 ? -6.217 -10.232 9.784 1.00 98.12 206 THR A O 1
ATOM 1624 N N . ALA A 1 207 ? -6.913 -8.158 10.280 1.00 97.75 207 ALA A N 1
ATOM 1625 C CA . ALA A 1 207 ? -8.299 -8.403 9.889 1.00 97.75 207 ALA A CA 1
ATOM 1626 C C . ALA A 1 207 ? -8.428 -8.716 8.388 1.00 97.75 207 ALA A C 1
ATOM 1628 O O . ALA A 1 207 ? -9.054 -9.707 8.014 1.00 97.75 207 ALA A O 1
ATOM 1629 N N . ILE A 1 208 ? -7.787 -7.913 7.528 1.00 98.06 208 ILE A N 1
ATOM 1630 C CA . ILE A 1 208 ? -7.828 -8.091 6.072 1.00 98.06 208 ILE A CA 1
ATOM 1631 C C . ILE A 1 208 ? -7.250 -9.449 5.689 1.00 98.06 208 ILE A C 1
ATOM 1633 O O . ILE A 1 208 ? -7.918 -10.189 4.982 1.00 98.06 208 ILE A O 1
ATOM 1637 N N . THR A 1 209 ? -6.054 -9.797 6.166 1.00 97.69 209 THR A N 1
ATOM 1638 C CA . THR A 1 209 ? -5.362 -11.040 5.773 1.00 97.69 209 THR A CA 1
ATOM 1639 C C . THR A 1 209 ? -6.013 -12.300 6.338 1.00 97.69 209 THR A C 1
ATOM 1641 O O . THR A 1 209 ? -5.888 -13.366 5.743 1.00 97.69 209 THR A O 1
ATOM 1644 N N . THR A 1 210 ? -6.737 -12.190 7.456 1.00 97.88 210 THR A N 1
ATOM 1645 C CA . THR A 1 210 ? -7.519 -13.304 8.012 1.00 97.88 210 THR A CA 1
ATOM 1646 C C . THR A 1 210 ? -8.719 -13.626 7.121 1.00 97.88 210 THR A C 1
ATOM 1648 O O . THR A 1 210 ? -8.946 -14.786 6.792 1.00 97.88 210 THR A O 1
ATOM 1651 N N . GLU A 1 211 ? -9.468 -12.606 6.692 1.00 97.88 211 GLU A N 1
ATOM 1652 C CA . GLU A 1 211 ? -10.679 -12.789 5.875 1.00 97.88 211 GLU A CA 1
ATOM 1653 C C . GLU A 1 211 ? -10.399 -12.850 4.363 1.00 97.88 211 GLU A C 1
ATOM 1655 O O . GLU A 1 211 ? -11.212 -13.360 3.594 1.00 97.88 211 GLU A O 1
ATOM 1660 N N . ASN A 1 212 ? -9.260 -12.312 3.926 1.00 97.44 212 ASN A N 1
ATOM 1661 C CA . ASN A 1 212 ? -8.853 -12.160 2.530 1.00 97.44 212 ASN A CA 1
ATOM 1662 C C . ASN A 1 212 ? -7.355 -12.509 2.386 1.00 97.44 212 ASN A C 1
ATOM 1664 O O . ASN A 1 212 ? -6.536 -11.616 2.149 1.00 97.44 212 ASN A O 1
ATOM 1668 N N . PRO A 1 213 ? -6.965 -13.788 2.550 1.00 96.94 213 PRO A N 1
ATOM 1669 C CA . PRO A 1 213 ? -5.559 -14.210 2.606 1.00 96.94 213 PRO A CA 1
ATOM 1670 C C . PRO A 1 213 ? -4.755 -13.938 1.324 1.00 96.94 213 PRO A C 1
ATOM 1672 O O . PRO A 1 213 ? -3.526 -13.979 1.333 1.00 96.94 213 PRO A O 1
ATOM 1675 N N . GLU A 1 214 ? -5.419 -13.660 0.204 1.00 96.25 214 GLU A N 1
ATOM 1676 C CA . GLU A 1 214 ? -4.790 -13.260 -1.053 1.00 96.25 214 GLU A CA 1
ATOM 1677 C C . GLU A 1 214 ? -4.354 -11.783 -1.094 1.00 96.25 214 GLU A C 1
ATOM 1679 O O . GLU A 1 214 ? -3.519 -11.420 -1.933 1.00 96.25 214 GLU A O 1
ATOM 1684 N N . VAL A 1 215 ? -4.891 -10.943 -0.201 1.00 97.31 215 VAL A N 1
ATOM 1685 C CA . VAL A 1 215 ? -4.572 -9.514 -0.098 1.00 97.31 215 VAL A CA 1
ATOM 1686 C C . VAL A 1 215 ? -3.427 -9.321 0.881 1.00 97.31 215 VAL A C 1
ATOM 1688 O O . VAL A 1 215 ? -3.497 -9.732 2.035 1.00 97.31 215 VAL A O 1
ATOM 1691 N N . MET A 1 216 ? -2.379 -8.639 0.435 1.00 98.06 216 MET A N 1
ATOM 1692 C CA . MET A 1 216 ? -1.327 -8.148 1.312 1.00 98.06 216 MET A CA 1
ATOM 1693 C C . MET A 1 216 ? -1.739 -6.791 1.869 1.00 98.06 216 MET A C 1
ATOM 1695 O O . MET A 1 216 ? -2.152 -5.913 1.115 1.00 98.06 216 MET A O 1
ATOM 1699 N N . ALA A 1 217 ? -1.579 -6.585 3.169 1.00 97.62 217 ALA A N 1
ATOM 1700 C CA . ALA A 1 217 ? -1.887 -5.316 3.813 1.00 97.62 217 ALA A CA 1
ATOM 1701 C C . ALA A 1 217 ? -0.636 -4.718 4.464 1.00 97.62 217 ALA A C 1
ATOM 1703 O O . ALA A 1 217 ? 0.180 -5.433 5.049 1.00 97.62 217 ALA A O 1
ATOM 1704 N N . GLY A 1 218 ? -0.452 -3.408 4.331 1.00 96.62 218 GLY A N 1
ATOM 1705 C CA . GLY A 1 218 ? 0.800 -2.764 4.713 1.00 96.62 218 GLY A CA 1
ATOM 1706 C C . GLY A 1 218 ? 0.794 -1.252 4.544 1.00 96.62 218 GLY A C 1
ATOM 1707 O O . GLY A 1 218 ? -0.253 -0.629 4.370 1.00 96.62 218 GLY A O 1
ATOM 1708 N N . GLY A 1 219 ? 1.970 -0.639 4.640 1.00 95.00 219 GLY A N 1
ATOM 1709 C CA . GLY A 1 219 ? 2.094 0.814 4.620 1.00 95.00 219 GLY A CA 1
ATOM 1710 C C . GLY A 1 219 ? 3.492 1.302 5.010 1.00 95.00 219 GLY A C 1
ATOM 1711 O O . GLY A 1 219 ? 4.438 0.523 4.990 1.00 95.00 219 GLY A O 1
ATOM 1712 N N . PRO A 1 220 ? 3.664 2.576 5.389 1.00 92.50 220 PRO A N 1
ATOM 1713 C CA . PRO A 1 220 ? 2.616 3.565 5.618 1.00 92.50 220 PRO A CA 1
ATOM 1714 C C . PRO A 1 220 ? 2.279 4.416 4.386 1.00 92.50 220 PRO A C 1
ATOM 1716 O O . PRO A 1 220 ? 1.630 5.437 4.567 1.00 92.50 220 PRO A O 1
ATOM 1719 N N . GLY A 1 221 ? 2.790 4.116 3.188 1.00 93.44 221 GLY A N 1
ATOM 1720 C CA . GLY A 1 221 ? 2.733 5.061 2.068 1.00 93.44 221 GLY A CA 1
ATOM 1721 C C . GLY A 1 221 ? 3.493 6.347 2.405 1.00 93.44 221 GLY A C 1
ATOM 1722 O O . GLY A 1 221 ? 2.989 7.451 2.194 1.00 93.44 221 GLY A O 1
ATOM 1723 N N . ALA A 1 222 ? 4.662 6.223 3.051 1.00 89.62 222 ALA A N 1
ATOM 1724 C CA . ALA A 1 222 ? 5.433 7.372 3.531 1.00 89.62 222 ALA A CA 1
ATOM 1725 C C . ALA A 1 222 ? 5.806 8.288 2.363 1.00 89.62 222 ALA A C 1
ATOM 1727 O O . ALA A 1 222 ? 6.242 7.800 1.333 1.00 89.62 222 ALA A O 1
ATOM 1728 N N . SER A 1 223 ? 5.725 9.609 2.521 1.00 84.62 223 SER A N 1
ATOM 1729 C CA . SER A 1 223 ? 6.358 10.522 1.566 1.00 84.62 223 SER A CA 1
ATOM 1730 C C . SER A 1 223 ? 7.558 11.210 2.183 1.00 84.62 223 SER A C 1
ATOM 1732 O O . SER A 1 223 ? 7.509 11.673 3.327 1.00 84.62 223 SER A O 1
ATOM 1734 N N . SER A 1 224 ? 8.646 11.280 1.406 1.00 67.56 224 SER A N 1
ATOM 1735 C CA . SER A 1 224 ? 9.871 11.984 1.781 1.00 67.56 224 SER A CA 1
ATOM 1736 C C . SER A 1 224 ? 10.323 11.606 3.204 1.00 67.56 224 SER A C 1
ATOM 1738 O O . SER A 1 224 ? 10.379 12.479 4.084 1.00 67.56 224 SER A O 1
ATOM 1740 N N . ALA A 1 225 ? 10.657 10.329 3.451 1.00 68.44 225 ALA A N 1
ATOM 1741 C CA . ALA A 1 225 ? 11.033 9.881 4.796 1.00 68.44 225 ALA A CA 1
ATOM 1742 C C . ALA A 1 225 ? 12.204 10.685 5.376 1.00 68.44 225 ALA A C 1
ATOM 1744 O O . ALA A 1 225 ? 12.243 10.901 6.590 1.00 68.44 225 ALA A O 1
ATOM 1745 N N . LYS A 1 226 ? 13.108 11.186 4.508 1.00 85.94 226 LYS A N 1
ATOM 1746 C CA . LYS A 1 226 ? 14.294 12.000 4.853 1.00 85.94 226 LYS A CA 1
ATOM 1747 C C . LYS A 1 226 ? 14.892 11.529 6.186 1.00 85.94 226 LYS A C 1
ATOM 1749 O O . LYS A 1 226 ? 14.986 12.317 7.137 1.00 85.94 226 LYS A O 1
ATOM 1754 N N . PRO A 1 227 ? 15.233 10.231 6.277 1.00 90.12 227 PRO A N 1
ATOM 1755 C CA . PRO A 1 227 ? 15.456 9.563 7.552 1.00 90.12 227 PRO A CA 1
ATOM 1756 C C . PRO A 1 227 ? 16.617 10.186 8.319 1.00 90.12 227 PRO A C 1
ATOM 1758 O O . PRO A 1 227 ? 16.555 10.259 9.537 1.00 90.12 227 PRO A O 1
ATOM 1761 N N . HIS A 1 228 ? 17.627 10.687 7.602 1.00 90.06 228 HIS A N 1
ATOM 1762 C CA . HIS A 1 228 ? 18.866 11.262 8.121 1.00 90.06 228 HIS A CA 1
ATOM 1763 C C . HIS A 1 228 ? 18.690 12.593 8.872 1.00 90.06 228 HIS A C 1
ATOM 1765 O O . HIS A 1 228 ? 19.573 12.977 9.641 1.00 90.06 228 HIS A O 1
ATOM 1771 N N . LEU A 1 229 ? 17.579 13.313 8.671 1.00 91.31 229 LEU A N 1
ATOM 1772 C CA . LEU A 1 229 ? 17.392 14.631 9.280 1.00 91.31 229 LEU A CA 1
ATOM 1773 C C . LEU A 1 229 ? 17.426 14.565 10.812 1.00 91.31 229 LEU A C 1
ATOM 1775 O O . LEU A 1 229 ? 16.888 13.645 11.438 1.00 91.31 229 LEU A O 1
ATOM 1779 N N . SER A 1 230 ? 18.056 15.584 11.401 1.00 93.25 230 SER A N 1
ATOM 1780 C CA . SER A 1 230 ? 18.215 15.742 12.849 1.00 93.25 230 SER A CA 1
ATOM 1781 C C . SER A 1 230 ? 18.845 14.515 13.517 1.00 93.25 230 SER A C 1
ATOM 1783 O O . SER A 1 230 ? 18.323 13.998 14.504 1.00 93.25 230 SER A O 1
ATOM 1785 N N . ASN A 1 231 ? 19.959 14.027 12.957 1.00 95.12 231 ASN A N 1
ATOM 1786 C CA . ASN A 1 231 ? 20.677 12.846 13.446 1.00 95.12 231 ASN A CA 1
ATOM 1787 C C . ASN A 1 231 ? 19.742 11.630 13.610 1.00 95.12 231 ASN A C 1
ATOM 1789 O O . ASN A 1 231 ? 19.578 11.053 14.695 1.00 95.12 231 ASN A O 1
ATOM 1793 N N . PHE A 1 232 ? 19.048 11.302 12.521 1.00 95.75 232 PHE A N 1
ATOM 1794 C CA . PHE A 1 232 ? 18.064 10.223 12.438 1.00 95.75 232 PHE A CA 1
ATOM 1795 C C . PHE A 1 232 ? 16.826 10.362 13.339 1.00 95.75 232 PHE A C 1
ATOM 1797 O O . PHE A 1 232 ? 16.077 9.398 13.520 1.00 95.75 232 PHE A O 1
ATOM 1804 N N . ALA A 1 233 ? 16.563 11.545 13.906 1.00 94.38 233 ALA A N 1
ATOM 1805 C CA . ALA A 1 233 ? 15.356 11.757 14.704 1.00 94.38 233 ALA A CA 1
ATOM 1806 C C . ALA A 1 233 ? 14.082 11.609 13.861 1.00 94.38 233 ALA A C 1
ATOM 1808 O O . ALA A 1 233 ? 13.096 11.067 14.355 1.00 94.38 233 ALA A O 1
ATOM 1809 N N . ASN A 1 234 ? 14.113 12.007 12.583 1.00 92.94 234 ASN A N 1
ATOM 1810 C CA . ASN A 1 234 ? 12.974 11.821 11.684 1.00 92.94 234 ASN A CA 1
ATOM 1811 C C . ASN A 1 234 ? 12.646 10.343 11.454 1.00 92.94 234 ASN A C 1
ATOM 1813 O O . ASN A 1 234 ? 11.476 9.973 11.526 1.00 92.94 234 ASN A O 1
ATOM 1817 N N . PHE A 1 235 ? 13.658 9.498 11.230 1.00 94.75 235 PHE A N 1
ATOM 1818 C CA . PHE A 1 235 ? 13.450 8.054 11.118 1.00 94.75 235 PHE A CA 1
ATOM 1819 C C . PHE A 1 235 ? 12.824 7.481 12.392 1.00 94.75 235 PHE A C 1
ATOM 1821 O O . PHE A 1 235 ? 11.798 6.803 12.319 1.00 94.75 235 PHE A O 1
ATOM 1828 N N . ARG A 1 236 ? 13.403 7.810 13.559 1.00 95.50 236 ARG A N 1
ATOM 1829 C CA . ARG A 1 236 ? 12.925 7.318 14.859 1.00 95.50 236 ARG A CA 1
ATOM 1830 C C . ARG A 1 236 ? 11.476 7.711 15.131 1.00 95.50 236 ARG A C 1
ATOM 1832 O O . ARG A 1 236 ? 10.701 6.856 15.515 1.00 95.50 236 ARG A O 1
ATOM 1839 N N . LYS A 1 237 ? 11.114 8.969 14.882 1.00 94.56 237 LYS A N 1
ATOM 1840 C CA . LYS A 1 237 ? 9.779 9.518 15.162 1.00 94.56 237 LYS A CA 1
ATOM 1841 C C . LYS A 1 237 ? 8.693 9.043 14.186 1.00 94.56 237 LYS A C 1
ATOM 1843 O O . LYS A 1 237 ? 7.511 9.090 14.515 1.00 94.56 237 LYS A O 1
ATOM 1848 N N . ARG A 1 238 ? 9.076 8.679 12.956 1.00 94.81 238 ARG A N 1
ATOM 1849 C CA . ARG A 1 238 ? 8.140 8.352 11.868 1.00 94.81 238 ARG A CA 1
ATOM 1850 C C . ARG A 1 238 ? 8.134 6.868 11.557 1.00 94.81 238 ARG A C 1
ATOM 1852 O O . ARG A 1 238 ? 7.286 6.146 12.061 1.00 94.81 238 ARG A O 1
ATOM 1859 N N . MET A 1 239 ? 9.070 6.423 10.720 1.00 95.69 239 MET A N 1
ATOM 1860 C CA . MET A 1 239 ? 9.065 5.061 10.194 1.00 95.69 239 MET A CA 1
ATOM 1861 C C . MET A 1 239 ? 9.268 4.036 11.309 1.00 95.69 239 MET A C 1
ATOM 1863 O O . MET A 1 239 ? 8.515 3.074 11.383 1.00 95.69 239 MET A O 1
ATOM 1867 N N . LYS A 1 240 ? 10.210 4.279 12.230 1.00 96.00 240 LYS A N 1
ATOM 1868 C CA . LYS A 1 240 ? 10.433 3.379 13.367 1.00 96.00 240 LYS A CA 1
ATOM 1869 C C . LYS A 1 240 ? 9.193 3.294 14.264 1.00 96.00 240 LYS A C 1
ATOM 1871 O O . LYS A 1 240 ? 8.686 2.202 14.480 1.00 96.00 240 LYS A O 1
ATOM 1876 N N . THR A 1 241 ? 8.670 4.437 14.727 1.00 96.75 241 THR A N 1
ATOM 1877 C CA . THR A 1 241 ? 7.435 4.483 15.530 1.00 96.75 241 THR A CA 1
ATOM 1878 C C . THR A 1 241 ? 6.279 3.775 14.827 1.00 96.75 241 THR A C 1
ATOM 1880 O O . THR A 1 241 ? 5.568 3.004 15.465 1.00 96.75 241 THR A O 1
ATOM 1883 N N . PHE A 1 242 ? 6.091 3.998 13.525 1.00 96.62 242 PHE A N 1
ATOM 1884 C CA . PHE A 1 242 ? 5.053 3.326 12.749 1.00 96.62 242 PHE A CA 1
ATOM 1885 C C . PHE A 1 242 ? 5.214 1.804 12.760 1.00 96.62 242 PHE A C 1
ATOM 1887 O O . PHE A 1 242 ? 4.272 1.111 13.137 1.00 96.62 242 PHE A O 1
ATOM 1894 N N . LEU A 1 243 ? 6.392 1.304 12.370 1.00 96.56 243 LEU A N 1
ATOM 1895 C CA . LEU A 1 243 ? 6.662 -0.129 12.256 1.00 96.56 243 LEU A CA 1
ATOM 1896 C C . LEU A 1 243 ? 6.500 -0.833 13.605 1.00 96.56 243 LEU A C 1
ATOM 1898 O O . LEU A 1 243 ? 5.786 -1.829 13.676 1.00 96.56 243 LEU A O 1
ATOM 1902 N N . ASP A 1 244 ? 7.060 -0.262 14.676 1.00 97.44 244 ASP A N 1
ATOM 1903 C CA . ASP A 1 244 ? 6.960 -0.826 16.028 1.00 97.44 244 ASP A CA 1
ATOM 1904 C C . ASP A 1 244 ? 5.504 -0.972 16.466 1.00 97.44 244 ASP A C 1
ATOM 1906 O O . ASP A 1 244 ? 5.083 -2.027 16.931 1.00 97.44 244 ASP A O 1
ATOM 1910 N N . ASN A 1 245 ? 4.711 0.084 16.277 1.00 97.06 245 ASN A N 1
ATOM 1911 C CA . ASN A 1 245 ? 3.322 0.104 16.722 1.00 97.06 245 ASN A CA 1
ATOM 1912 C C . ASN A 1 245 ? 2.405 -0.737 15.824 1.00 97.06 245 ASN A C 1
ATOM 1914 O O . ASN A 1 245 ? 1.396 -1.255 16.302 1.00 97.06 245 ASN A O 1
ATOM 1918 N N . ALA A 1 246 ? 2.723 -0.871 14.535 1.00 96.56 246 ALA A N 1
ATOM 1919 C CA . ALA A 1 246 ? 1.982 -1.740 13.630 1.00 96.56 246 ALA A CA 1
ATOM 1920 C C . ALA A 1 246 ? 2.242 -3.219 13.926 1.00 96.56 246 ALA A C 1
ATOM 1922 O O . ALA A 1 246 ? 1.293 -3.998 14.005 1.00 96.56 246 ALA A O 1
ATOM 1923 N N . GLN A 1 247 ? 3.503 -3.589 14.156 1.00 94.56 247 GLN A N 1
ATOM 1924 C CA . GLN A 1 247 ? 3.883 -4.952 14.517 1.00 94.56 247 GLN A CA 1
ATOM 1925 C C . GLN A 1 247 ? 3.372 -5.335 15.912 1.00 94.56 247 GLN A C 1
ATOM 1927 O O . GLN A 1 247 ? 2.853 -6.431 16.088 1.00 94.56 247 GLN A O 1
ATOM 1932 N N . GLU A 1 248 ? 3.431 -4.427 16.892 1.00 96.00 248 GLU A N 1
ATOM 1933 C CA . GLU A 1 248 ? 2.837 -4.650 18.220 1.00 96.00 248 GLU A CA 1
ATOM 1934 C C . GLU A 1 248 ? 1.322 -4.901 18.133 1.00 96.00 248 GLU A C 1
ATOM 1936 O O . GLU A 1 248 ? 0.770 -5.737 18.850 1.00 96.00 248 GLU A O 1
ATOM 1941 N N . ALA A 1 249 ? 0.627 -4.178 17.252 1.00 94.75 249 ALA A N 1
ATOM 1942 C CA . ALA A 1 249 ? -0.821 -4.274 17.132 1.00 94.75 249 ALA A CA 1
ATOM 1943 C C . ALA A 1 249 ? -1.307 -5.453 16.272 1.00 94.75 249 ALA A C 1
ATOM 1945 O O . ALA A 1 249 ? -2.461 -5.864 16.428 1.00 94.75 249 ALA A O 1
ATOM 1946 N N . GLY A 1 250 ? -0.484 -5.977 15.364 1.00 94.81 250 GLY A N 1
ATOM 1947 C CA . GLY A 1 250 ? -0.899 -7.001 14.409 1.00 94.81 250 GLY A CA 1
ATOM 1948 C C . GLY A 1 250 ? 0.192 -7.363 13.404 1.00 94.81 250 GLY A C 1
ATOM 1949 O O . GLY A 1 250 ? 1.259 -7.831 13.787 1.00 94.81 250 GLY A O 1
ATOM 1950 N N . CYS A 1 251 ? -0.086 -7.195 12.109 1.00 92.56 251 CYS A N 1
ATOM 1951 C CA . CYS A 1 251 ? 0.872 -7.507 11.043 1.00 92.56 251 CYS A CA 1
ATOM 1952 C C . CYS A 1 251 ? 1.151 -6.329 10.110 1.00 92.56 251 CYS A C 1
ATOM 1954 O O . CYS A 1 251 ? 0.413 -5.351 10.074 1.00 92.56 251 CYS A O 1
ATOM 1956 N N . ILE A 1 252 ? 2.206 -6.463 9.308 1.00 94.56 252 ILE A N 1
ATOM 1957 C CA . ILE A 1 252 ? 2.449 -5.701 8.082 1.00 94.56 252 ILE A CA 1
ATOM 1958 C C . ILE A 1 252 ? 3.064 -6.683 7.077 1.00 94.56 252 ILE A C 1
ATOM 1960 O O . ILE A 1 252 ? 4.074 -7.311 7.381 1.00 94.56 252 ILE A O 1
ATOM 1964 N N . ASN A 1 253 ? 2.469 -6.849 5.894 1.00 96.38 253 ASN A N 1
ATOM 1965 C CA . ASN A 1 253 ? 3.002 -7.743 4.855 1.00 96.38 253 ASN A CA 1
ATOM 1966 C C . ASN A 1 253 ? 3.949 -7.044 3.877 1.00 96.38 253 ASN A C 1
ATOM 1968 O O . ASN A 1 253 ? 4.707 -7.715 3.179 1.00 96.38 253 ASN A O 1
ATOM 1972 N N . PHE A 1 254 ? 3.871 -5.717 3.771 1.00 96.56 254 PHE A N 1
ATOM 1973 C CA . PHE A 1 254 ? 4.749 -4.923 2.920 1.00 96.56 254 PHE A CA 1
ATOM 1974 C C . PHE A 1 254 ? 4.955 -3.523 3.490 1.00 96.56 254 PHE A C 1
ATOM 1976 O O . PHE A 1 254 ? 4.096 -2.991 4.196 1.00 96.56 254 PHE A O 1
ATOM 1983 N N . ILE A 1 255 ? 6.076 -2.914 3.114 1.00 95.75 255 ILE A N 1
ATOM 1984 C CA . ILE A 1 255 ? 6.374 -1.518 3.416 1.00 95.75 255 ILE A CA 1
ATOM 1985 C C . ILE A 1 255 ? 6.273 -0.705 2.131 1.00 95.75 255 ILE A C 1
ATOM 1987 O O . ILE A 1 255 ? 6.747 -1.151 1.086 1.00 95.75 255 ILE A O 1
ATOM 1991 N N . SER A 1 256 ? 5.649 0.470 2.199 1.00 95.19 256 SER A N 1
ATOM 1992 C CA . SER A 1 256 ? 5.504 1.366 1.049 1.00 95.19 256 SER A CA 1
ATOM 1993 C C . SER A 1 256 ? 5.983 2.788 1.320 1.00 95.19 256 SER A C 1
ATOM 1995 O O . SER A 1 256 ? 5.765 3.368 2.390 1.00 95.19 256 SER A O 1
ATOM 1997 N N . GLU A 1 257 ? 6.628 3.359 0.301 1.00 93.25 257 GLU A N 1
ATOM 1998 C CA . GLU A 1 257 ? 7.184 4.706 0.314 1.00 93.25 257 GLU A CA 1
ATOM 1999 C C . GLU A 1 257 ? 7.097 5.365 -1.072 1.00 93.25 257 GLU A C 1
ATOM 2001 O O . GLU A 1 257 ? 7.252 4.720 -2.107 1.00 93.25 257 GLU A O 1
ATOM 2006 N N . HIS A 1 258 ? 6.875 6.677 -1.081 1.00 92.75 258 HIS A N 1
ATOM 2007 C CA . HIS A 1 258 ? 6.998 7.540 -2.242 1.00 92.75 258 HIS A CA 1
ATOM 2008 C C . HIS A 1 258 ? 8.413 8.117 -2.333 1.00 92.75 258 HIS A C 1
ATOM 2010 O O . HIS A 1 258 ? 8.846 8.900 -1.477 1.00 92.75 258 HIS A O 1
ATOM 2016 N N . LEU A 1 259 ? 9.100 7.788 -3.424 1.00 89.69 259 LEU A N 1
ATOM 2017 C CA . LEU A 1 259 ? 10.439 8.273 -3.735 1.00 89.69 259 LEU A CA 1
ATOM 2018 C C . LEU A 1 259 ? 10.350 9.411 -4.760 1.00 89.69 259 LEU A C 1
ATOM 2020 O O . LEU A 1 259 ? 10.006 9.194 -5.919 1.00 89.69 259 LEU A O 1
ATOM 2024 N N . TYR A 1 260 ? 10.667 10.636 -4.333 1.00 85.25 260 TYR A N 1
ATOM 2025 C CA . TYR A 1 260 ? 10.669 11.821 -5.195 1.00 85.25 260 TYR A CA 1
ATOM 2026 C C . TYR A 1 260 ? 12.036 12.512 -5.190 1.00 85.25 260 TYR A C 1
ATOM 2028 O O . TYR A 1 260 ? 12.551 12.855 -4.127 1.00 85.25 260 TYR A O 1
ATOM 2036 N N . GLY A 1 261 ? 12.576 12.796 -6.381 1.00 69.25 261 GLY A N 1
ATOM 2037 C CA . GLY A 1 261 ? 13.559 13.865 -6.624 1.00 69.25 261 GLY A CA 1
ATOM 2038 C C . GLY A 1 261 ? 14.923 13.774 -5.923 1.00 69.25 261 GLY A C 1
ATOM 2039 O O . GLY A 1 261 ? 15.697 14.724 -6.004 1.00 69.25 261 GLY A O 1
ATOM 2040 N N . SER A 1 262 ? 15.241 12.679 -5.236 1.00 65.00 262 SER A N 1
ATOM 2041 C CA . SER A 1 262 ? 16.566 12.421 -4.664 1.00 65.00 262 SER A CA 1
ATOM 2042 C C . SER A 1 262 ? 17.406 11.543 -5.599 1.00 65.00 262 SER A C 1
ATOM 2044 O O . SER A 1 262 ? 16.873 10.663 -6.265 1.00 65.00 262 SER A O 1
ATOM 2046 N N . GLY A 1 263 ? 18.721 11.779 -5.671 1.00 73.38 263 GLY A N 1
ATOM 2047 C CA . GLY A 1 263 ? 19.635 10.915 -6.431 1.00 73.38 263 GLY A CA 1
ATOM 2048 C C . GLY A 1 263 ? 19.668 9.480 -5.883 1.00 73.38 263 GLY A C 1
ATOM 2049 O O . GLY A 1 263 ? 19.404 9.279 -4.697 1.00 73.38 263 GLY A O 1
ATOM 2050 N N . GLY A 1 264 ? 20.021 8.508 -6.736 1.00 79.69 264 GLY A N 1
ATOM 2051 C CA . GLY A 1 264 ? 19.915 7.064 -6.451 1.00 79.69 264 GLY A CA 1
ATOM 2052 C C . GLY A 1 264 ? 20.471 6.641 -5.088 1.00 79.69 264 GLY A C 1
ATOM 2053 O O . GLY A 1 264 ? 19.731 6.107 -4.274 1.00 79.69 264 GLY A O 1
ATOM 2054 N N . ALA A 1 265 ? 21.705 7.034 -4.756 1.00 86.62 265 ALA A N 1
ATOM 2055 C CA . ALA A 1 265 ? 22.343 6.653 -3.489 1.00 86.62 265 ALA A CA 1
ATOM 2056 C C . ALA A 1 265 ? 21.573 7.089 -2.222 1.00 86.62 265 ALA A C 1
ATOM 2058 O O . ALA A 1 265 ? 21.663 6.444 -1.180 1.00 86.62 265 ALA A O 1
ATOM 2059 N N . VAL A 1 266 ? 20.813 8.191 -2.281 1.00 86.75 266 VAL A N 1
ATOM 2060 C CA . VAL A 1 266 ? 19.990 8.647 -1.146 1.00 86.75 266 VAL A CA 1
ATOM 2061 C C . VAL A 1 266 ? 18.743 7.777 -0.992 1.00 86.75 266 VAL A C 1
ATOM 2063 O O . VAL A 1 266 ? 18.280 7.573 0.129 1.00 86.75 266 VAL A O 1
ATOM 2066 N N . GLN A 1 267 ? 18.185 7.298 -2.105 1.00 88.56 267 GLN A N 1
ATOM 2067 C CA . GLN A 1 267 ? 17.044 6.385 -2.096 1.00 88.56 267 GLN A CA 1
ATOM 2068 C C . GLN A 1 267 ? 17.480 5.004 -1.612 1.00 88.56 267 GLN A C 1
ATOM 2070 O O . GLN A 1 267 ? 16.836 4.474 -0.712 1.00 88.56 267 GLN A O 1
ATOM 2075 N N . ASP A 1 268 ? 18.618 4.507 -2.100 1.00 90.62 268 ASP A N 1
ATOM 2076 C CA . ASP A 1 268 ? 19.208 3.237 -1.667 1.00 90.62 268 ASP A CA 1
ATOM 2077 C C . ASP A 1 268 ? 19.439 3.237 -0.153 1.00 90.62 268 ASP A C 1
ATOM 2079 O O . ASP A 1 268 ? 18.871 2.418 0.558 1.00 90.62 268 ASP A O 1
ATOM 2083 N N . ALA A 1 269 ? 20.137 4.245 0.383 1.00 92.12 269 ALA A N 1
ATOM 2084 C CA . ALA A 1 269 ? 20.393 4.337 1.823 1.00 92.12 269 ALA A CA 1
ATOM 2085 C C . ALA A 1 269 ? 19.111 4.418 2.678 1.00 92.12 269 ALA A C 1
ATOM 2087 O O . ALA A 1 269 ? 19.111 4.025 3.845 1.00 92.12 269 ALA A O 1
ATOM 2088 N N . ASN A 1 270 ? 18.022 4.965 2.131 1.00 91.19 270 ASN A N 1
ATOM 2089 C CA . ASN A 1 270 ? 16.737 5.012 2.820 1.00 91.19 270 ASN A CA 1
ATOM 2090 C C . ASN A 1 270 ? 16.047 3.639 2.827 1.00 91.19 270 ASN A C 1
ATOM 2092 O O . ASN A 1 270 ? 15.579 3.211 3.881 1.00 91.19 270 ASN A O 1
ATOM 2096 N N . LEU A 1 271 ? 16.025 2.947 1.685 1.00 93.00 271 LEU A N 1
ATOM 2097 C CA . LEU A 1 271 ? 15.473 1.597 1.579 1.00 93.00 271 LEU A CA 1
ATOM 2098 C C . LEU A 1 271 ? 16.291 0.600 2.414 1.00 93.00 271 LEU A C 1
ATOM 2100 O O . LEU A 1 271 ? 15.705 -0.132 3.208 1.00 93.00 271 LEU A O 1
ATOM 2104 N N . ASP A 1 272 ? 17.623 0.667 2.352 1.00 94.81 272 ASP A N 1
ATOM 2105 C CA . ASP A 1 272 ? 18.540 -0.158 3.148 1.00 94.81 272 ASP A CA 1
ATOM 2106 C C . ASP A 1 272 ? 18.333 0.041 4.652 1.00 94.81 272 ASP A C 1
ATOM 2108 O O . ASP A 1 272 ? 18.404 -0.911 5.430 1.00 94.81 272 ASP A O 1
ATOM 2112 N N . LEU A 1 273 ? 18.074 1.277 5.096 1.00 95.06 273 LEU A N 1
ATOM 2113 C CA . LEU A 1 273 ? 17.801 1.559 6.505 1.00 95.06 273 LEU A CA 1
ATOM 2114 C C . LEU A 1 273 ? 16.498 0.893 6.965 1.00 95.06 273 LEU A C 1
ATOM 2116 O O . LEU A 1 273 ? 16.450 0.344 8.068 1.00 95.06 273 LEU A O 1
ATOM 2120 N N . ILE A 1 274 ? 15.453 0.943 6.135 1.00 94.19 274 ILE A N 1
ATOM 2121 C CA . ILE A 1 274 ? 14.166 0.292 6.408 1.00 94.19 274 ILE A CA 1
ATOM 2122 C C . ILE A 1 274 ? 14.349 -1.228 6.433 1.00 94.19 274 ILE A C 1
ATOM 2124 O O . ILE A 1 274 ? 13.955 -1.870 7.407 1.00 94.19 274 ILE A O 1
ATOM 2128 N N . GLU A 1 275 ? 14.999 -1.792 5.415 1.00 94.44 275 GLU A N 1
ATOM 2129 C CA . GLU A 1 275 ? 15.282 -3.225 5.321 1.00 94.44 275 GLU A CA 1
ATOM 2130 C C . GLU A 1 275 ? 16.101 -3.701 6.525 1.00 94.44 275 GLU A C 1
ATOM 2132 O O . GLU A 1 275 ? 15.674 -4.598 7.251 1.00 94.44 275 GLU A O 1
ATOM 2137 N N . THR A 1 276 ? 17.210 -3.024 6.832 1.00 95.81 276 THR A N 1
ATOM 2138 C CA . THR A 1 276 ? 18.075 -3.349 7.975 1.00 95.81 276 THR A CA 1
ATOM 2139 C C . THR A 1 276 ? 17.319 -3.292 9.297 1.00 95.81 276 THR A C 1
ATOM 2141 O O . THR A 1 276 ? 17.549 -4.129 10.172 1.00 95.81 276 THR A O 1
ATOM 2144 N N . TYR A 1 277 ? 16.438 -2.303 9.475 1.00 95.69 277 TYR A N 1
ATOM 2145 C CA . TYR A 1 277 ? 15.620 -2.210 10.678 1.00 95.69 277 TYR A CA 1
ATOM 2146 C C . TYR A 1 277 ? 14.689 -3.418 10.796 1.00 95.69 277 TYR A C 1
ATOM 2148 O O . TYR A 1 277 ? 14.716 -4.115 11.805 1.00 95.69 277 TYR A O 1
ATOM 2156 N N . THR A 1 278 ? 13.932 -3.698 9.737 1.00 92.50 278 THR A N 1
ATOM 2157 C CA . THR A 1 278 ? 12.904 -4.749 9.724 1.00 92.50 278 THR A CA 1
ATOM 2158 C C . THR A 1 278 ? 13.485 -6.157 9.828 1.00 92.50 278 THR A C 1
ATOM 2160 O O . THR A 1 278 ? 12.928 -6.996 10.532 1.00 92.50 278 THR A O 1
ATOM 2163 N N . TYR A 1 279 ? 14.649 -6.409 9.223 1.00 90.25 279 TYR A N 1
ATOM 2164 C CA . TYR A 1 279 ? 15.362 -7.682 9.342 1.00 90.25 279 TYR A CA 1
ATOM 2165 C C . TYR A 1 279 ? 15.849 -7.954 10.773 1.00 90.25 279 TYR A C 1
ATOM 2167 O O . TYR A 1 279 ? 15.957 -9.099 11.191 1.00 90.25 279 TYR A O 1
ATOM 2175 N N . ARG A 1 280 ? 16.158 -6.908 11.549 1.00 81.88 280 ARG A N 1
ATOM 2176 C CA . ARG A 1 280 ? 16.624 -7.055 12.939 1.00 81.88 280 ARG A CA 1
ATOM 2177 C C . ARG A 1 280 ? 15.495 -7.206 13.954 1.00 81.88 280 ARG A C 1
ATOM 2179 O O . ARG A 1 280 ? 15.773 -7.587 15.088 1.00 81.88 280 ARG A O 1
ATOM 2186 N N . THR A 1 281 ? 14.272 -6.832 13.589 1.00 76.81 281 THR A N 1
ATOM 2187 C CA . THR A 1 281 ? 13.100 -6.833 14.480 1.00 76.81 281 THR A CA 1
ATOM 2188 C C . THR A 1 281 ? 12.054 -7.887 14.108 1.00 76.81 281 THR A C 1
ATOM 2190 O O . THR A 1 281 ? 10.998 -7.935 14.742 1.00 76.81 281 THR A O 1
ATOM 2193 N N . SER A 1 282 ? 12.321 -8.696 13.079 1.00 64.00 282 SER A N 1
ATOM 2194 C CA . SER A 1 282 ? 11.558 -9.905 12.737 1.00 64.00 282 SER A CA 1
ATOM 2195 C C . SER A 1 282 ? 12.113 -11.124 13.465 1.00 64.00 282 SER A C 1
ATOM 2197 O O . SER A 1 282 ? 11.283 -12.002 13.784 1.00 64.00 282 SER A O 1
#

Foldseek 3Di:
DDDDDDDPDPPPPPPPPPPPPPDDDDDDDPPDFDDDPNDRDDPCLVPAEDEDAPPDPPVCPVVLCCCCVVVVYAYAEDQCAQQLDPPPPDDLVVLQVVLVVLQVVQQVVPPDPSNVRRHRLQHEYEHELVRGPAQQQDPVSLLSLLLSRQSNLVRNADPVTGHHRHQEYAYYAACLVVLVSRHPDPPDDSLNSLLSLLLSQLSNQQSNCVNPVSHFGAENNHEPLVCPPPNRPSVCSHVVSSPVSSVVNHDHRDYHYDDPDDDPVSVVVVVVVSVVVVVVVD

pLDDT: mean 85.6, std 14.12, range [38.94, 98.12]

Solvent-accessible surface area (backbone atoms only — not comparable to full-atom values): 15939 Å² total; per-residue (Å²): 143,84,90,80,85,84,80,81,79,80,78,79,78,77,76,76,79,77,75,76,72,85,68,84,83,86,85,85,70,86,90,61,84,70,69,59,96,88,40,68,72,86,58,50,66,80,73,37,57,43,86,41,76,86,84,64,61,84,89,36,52,69,55,50,46,44,39,40,75,73,61,56,40,22,31,30,38,45,70,77,17,54,52,38,38,88,67,54,90,61,55,69,70,57,48,42,54,52,12,48,52,47,24,57,57,38,34,66,75,53,74,44,71,66,65,65,67,30,51,30,71,69,13,33,34,20,17,38,68,93,48,50,61,74,62,85,64,49,71,68,44,35,51,50,51,9,49,45,37,21,45,39,64,60,32,45,30,33,89,89,45,36,49,62,65,46,32,31,40,32,58,30,54,29,44,74,80,43,33,79,71,69,49,89,50,95,83,62,49,65,50,59,42,33,32,49,50,12,32,42,41,2,32,29,18,44,36,26,34,70,75,36,71,82,34,40,23,25,31,52,31,32,49,71,67,61,39,66,45,78,84,36,45,41,26,51,48,40,61,48,33,21,52,56,28,11,50,74,52,41,35,64,73,47,78,40,69,50,90,73,98,63,60,67,72,61,53,50,56,50,52,50,51,52,50,56,50,52,70,74,74,109

Organism: NCBI:txid101924

Sequence (282 aa):
MSWLGSWCALAILAVVLITASDGASVKLDFGSTLYTNGKRDFDRERLVNAHGDFQAPANARALMEYIVEELGVFFGRSNDGPLSQEIFPSNTGQVQSEGQKNIDKVDCDWCDPLRKRMISKERVVVDISSRLNLVQGSNAEINAGANFAADFFKYFFDKNRGYPKPRYAECFNEPMIKWKSFRTSNTETEESVVSRIGKICGRMCTAITTENPEVMAGGPGASSAKPHLSNFANFRKRMKTFLDNAQEAGCINFISEHLYGSGGAVQDANLDLIETYTYRTS